Protein AF-A0A0V0QSM1-F1 (afdb_monomer_lite)

Sequence (187 aa):
MLIVQYLWVCLICSNVGCGRYKAGHSLQHQKKTGHHFSKDLYSGRIWDYITDIFVHRLIQDNKDNSFLNLPEGQTLQDESQNSEKIQRIDNQIWEYCYVISQQMEEQRKFFESQIKEAEEEFKGEKEYKQLEEIQQEKEKKLNELRQNNSQIKQEILKNEKNFKFNNIINMLYNIIFFTLQYIIFQK

Secondary structure (DSSP, 8-state):
--SGGGEEEETTT--EEE-TTTT-HHHHHHHHH---EEEETTT-PEEETTTTEEE--------------------S--HHHHHHHHHHHHHHHHHHHHHHHHHHHHHHHHHHHHHHHHHHHHHHHHHHHHHHHHHHHHHHHHHHHHHHHHHHHHHHHHHHHHHHHHHHHHHHHHHHHHHHHHHHHT-

InterPro domains:
  IPR001607 Zinc finger, UBP-type [PF02148] (6-57)
  IPR001607 Zinc finger, UBP-type [PS50271] (1-74)
  IPR001607 Zinc finger, UBP-type [SM00290] (4-46)
  IPR013083 Zinc finger, RING/FYVE/PHD-type [G3DSA:3.30.40.10] (4-79)

Structure (mmCIF, N/CA/C/O backbone):
data_AF-A0A0V0QSM1-F1
#
_entry.id   AF-A0A0V0QSM1-F1
#
loop_
_atom_site.group_PDB
_atom_site.id
_atom_site.type_symbol
_atom_site.label_atom_id
_atom_site.label_alt_id
_atom_site.label_comp_id
_atom_site.label_asym_id
_atom_site.label_entity_id
_atom_site.label_seq_id
_atom_site.pdbx_PDB_ins_code
_atom_site.Cartn_x
_atom_site.Cartn_y
_atom_site.Cartn_z
_atom_site.occupancy
_atom_site.B_iso_or_equiv
_atom_site.auth_seq_id
_atom_site.auth_comp_id
_atom_site.auth_asym_id
_atom_site.auth_atom_id
_atom_site.pdbx_PDB_model_num
ATOM 1 N N . MET A 1 1 ? 13.524 -23.347 -46.904 1.00 42.12 1 MET A N 1
ATOM 2 C CA . MET A 1 1 ? 13.721 -22.836 -45.528 1.00 42.12 1 MET A CA 1
ATOM 3 C C . MET A 1 1 ? 14.098 -21.344 -45.584 1.00 42.12 1 MET A C 1
ATOM 5 O O . MET A 1 1 ? 15.234 -21.000 -45.311 1.00 42.12 1 MET A O 1
ATOM 9 N N . LEU A 1 2 ? 13.187 -20.457 -46.027 1.00 48.28 2 LEU A N 1
ATOM 10 C CA . LEU A 1 2 ? 13.499 -19.036 -46.332 1.00 48.28 2 LEU A CA 1
ATOM 11 C C . LEU A 1 2 ? 12.426 -18.020 -45.862 1.00 48.28 2 LEU A C 1
ATOM 13 O O . LEU A 1 2 ? 12.408 -16.886 -46.324 1.00 48.28 2 LEU A O 1
ATOM 17 N N . ILE A 1 3 ? 11.515 -18.387 -44.952 1.00 57.34 3 ILE A N 1
ATOM 18 C CA . ILE A 1 3 ? 10.356 -17.527 -44.606 1.00 57.34 3 ILE A CA 1
ATOM 19 C C . ILE A 1 3 ? 10.615 -16.627 -43.375 1.00 57.34 3 ILE A C 1
ATOM 21 O O . ILE A 1 3 ? 9.925 -15.631 -43.179 1.00 57.34 3 ILE A O 1
ATOM 25 N N . VAL A 1 4 ? 11.642 -16.906 -42.564 1.00 59.66 4 VAL A N 1
ATOM 26 C CA . VAL A 1 4 ? 11.820 -16.257 -41.242 1.00 59.66 4 VAL A CA 1
ATOM 27 C C . VAL A 1 4 ? 12.528 -14.890 -41.303 1.00 59.66 4 VAL A C 1
ATOM 29 O O . VAL A 1 4 ? 12.567 -14.173 -40.312 1.00 59.66 4 VAL A O 1
ATOM 32 N N . GLN A 1 5 ? 13.060 -14.475 -42.456 1.00 64.12 5 GLN A N 1
ATOM 33 C CA . GLN A 1 5 ? 13.980 -13.325 -42.532 1.00 64.12 5 GLN A CA 1
ATOM 34 C C . GLN A 1 5 ? 13.336 -11.942 -42.304 1.00 64.12 5 GLN A C 1
ATOM 36 O O . GLN A 1 5 ? 14.056 -10.955 -42.202 1.00 64.12 5 GLN A O 1
ATOM 41 N N . TYR A 1 6 ? 12.002 -11.837 -42.225 1.00 80.00 6 TYR A N 1
ATOM 42 C CA . TYR A 1 6 ? 11.307 -10.539 -42.147 1.00 80.00 6 TYR A CA 1
ATOM 43 C C . TYR A 1 6 ? 10.120 -10.517 -41.182 1.00 80.00 6 TYR A C 1
ATOM 45 O O . TYR A 1 6 ? 9.191 -9.718 -41.349 1.00 80.00 6 TYR A O 1
ATOM 53 N N . LEU A 1 7 ? 10.117 -11.428 -40.213 1.00 88.31 7 LEU A N 1
ATOM 54 C CA . LEU A 1 7 ? 8.996 -11.634 -39.313 1.00 88.31 7 LEU A CA 1
ATOM 55 C C . LEU A 1 7 ? 9.284 -11.004 -37.954 1.00 88.31 7 LEU A C 1
ATOM 57 O O . LEU A 1 7 ? 10.316 -11.264 -37.343 1.00 88.31 7 LEU A O 1
ATOM 61 N N . TRP A 1 8 ? 8.385 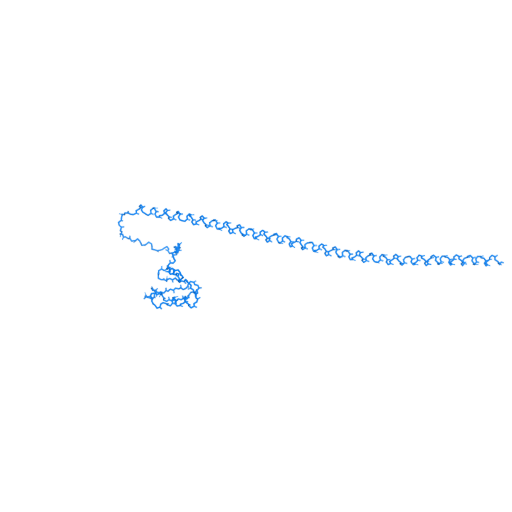-10.143 -37.500 1.00 91.19 8 TRP A N 1
ATOM 62 C CA . TRP A 1 8 ? 8.492 -9.422 -36.241 1.00 91.19 8 TRP A CA 1
ATOM 63 C C . TRP A 1 8 ? 7.380 -9.879 -35.305 1.00 91.19 8 TRP A C 1
ATOM 65 O O . TRP A 1 8 ? 6.245 -10.084 -35.732 1.00 91.19 8 TRP A O 1
ATOM 75 N N . VAL A 1 9 ? 7.691 -10.014 -34.022 1.00 90.44 9 VAL A N 1
ATOM 76 C CA . VAL A 1 9 ? 6.730 -10.407 -32.990 1.00 90.44 9 VAL A CA 1
ATOM 77 C C . VAL A 1 9 ? 6.497 -9.257 -32.020 1.00 90.44 9 VAL A C 1
ATOM 79 O O . VAL A 1 9 ? 7.438 -8.652 -31.513 1.00 90.44 9 VAL A O 1
ATOM 82 N N . CYS A 1 10 ? 5.237 -8.940 -31.753 1.00 92.56 10 CYS A N 1
ATOM 83 C CA . CYS A 1 10 ? 4.861 -7.967 -30.740 1.00 92.56 10 CYS A CA 1
ATOM 84 C C . CYS A 1 10 ? 5.204 -8.501 -29.344 1.00 92.56 10 CYS A C 1
ATOM 86 O O . CYS A 1 10 ? 4.796 -9.603 -28.987 1.00 92.56 10 CYS A O 1
ATOM 88 N N . LEU A 1 11 ? 5.901 -7.705 -28.532 1.00 89.44 11 LEU A N 1
ATOM 89 C CA . LEU A 1 11 ? 6.315 -8.131 -27.188 1.00 89.44 11 LEU A CA 1
ATOM 90 C C . LEU A 1 11 ? 5.192 -8.078 -26.142 1.00 89.44 11 LEU A C 1
ATOM 92 O O . LEU A 1 11 ? 5.356 -8.619 -25.057 1.00 89.44 11 LEU A O 1
ATOM 96 N N . ILE A 1 12 ? 4.062 -7.442 -26.461 1.00 91.06 12 ILE A N 1
ATOM 97 C CA . ILE A 1 12 ? 2.942 -7.265 -25.523 1.00 91.06 12 ILE A CA 1
ATOM 98 C C . ILE A 1 12 ? 1.901 -8.377 -25.687 1.00 91.06 12 ILE A C 1
ATOM 100 O O . ILE A 1 12 ? 1.391 -8.899 -24.705 1.00 91.06 12 ILE A O 1
ATOM 104 N N . CYS A 1 13 ? 1.585 -8.758 -26.927 1.00 93.62 13 CYS A N 1
ATOM 105 C CA . CYS A 1 13 ? 0.511 -9.718 -27.210 1.00 93.62 13 CYS A CA 1
ATOM 106 C C . CYS A 1 13 ? 0.923 -10.856 -28.148 1.00 93.62 13 CYS A C 1
ATOM 108 O O . CYS A 1 13 ? 0.063 -11.539 -28.698 1.00 93.62 13 CYS A O 1
ATOM 110 N N . SER A 1 14 ? 2.224 -11.004 -28.411 1.00 92.19 14 SER A N 1
ATOM 111 C CA . SER A 1 14 ? 2.794 -12.064 -29.253 1.00 92.19 14 SER A CA 1
ATOM 112 C C . SER A 1 14 ? 2.245 -12.131 -30.684 1.00 92.19 14 SER A C 1
ATOM 114 O O . SER A 1 14 ? 2.433 -13.134 -31.366 1.00 92.19 14 SER A O 1
ATOM 116 N N . ASN A 1 15 ? 1.603 -11.064 -31.178 1.00 91.06 15 ASN A N 1
ATOM 117 C CA . ASN A 1 15 ? 1.137 -11.013 -32.561 1.00 91.06 15 ASN A CA 1
ATOM 118 C C . ASN A 1 15 ? 2.331 -10.952 -33.517 1.00 91.06 15 ASN A C 1
ATOM 120 O O . ASN A 1 15 ? 3.245 -10.146 -33.329 1.00 91.06 15 ASN A O 1
ATOM 124 N N . VAL A 1 16 ? 2.301 -11.781 -34.552 1.00 90.69 16 VAL A N 1
ATOM 125 C CA . VAL A 1 16 ? 3.404 -11.942 -35.489 1.00 90.69 16 VAL A CA 1
ATOM 126 C C . VAL A 1 16 ? 3.044 -11.268 -36.811 1.00 90.69 16 VAL A C 1
ATOM 128 O O . VAL A 1 16 ? 2.028 -11.578 -37.428 1.00 90.69 16 VAL A O 1
ATOM 131 N N . GLY A 1 17 ? 3.871 -10.327 -37.256 1.00 89.25 17 GLY A N 1
ATOM 132 C CA . GLY A 1 17 ? 3.638 -9.535 -38.460 1.00 89.25 17 GLY A CA 1
ATOM 133 C C . GLY A 1 17 ? 4.917 -9.331 -39.255 1.00 89.25 17 GLY A C 1
ATOM 134 O O . GLY A 1 17 ? 6.017 -9.406 -38.721 1.00 89.25 17 GLY A O 1
ATOM 135 N N . CYS A 1 18 ? 4.800 -9.059 -40.551 1.00 89.69 18 CYS A N 1
ATOM 136 C CA . CYS A 1 18 ? 5.972 -8.688 -41.335 1.00 89.69 18 CYS A CA 1
ATOM 137 C C . CYS A 1 18 ? 6.498 -7.309 -40.900 1.00 89.69 18 CYS A C 1
ATOM 139 O O . CYS A 1 18 ? 5.725 -6.416 -40.522 1.00 89.69 18 CYS A O 1
ATOM 141 N N . GLY A 1 19 ? 7.821 -7.156 -40.953 1.00 81.00 19 GLY A N 1
ATOM 142 C CA . GLY A 1 19 ? 8.499 -5.923 -40.571 1.00 81.00 19 GLY A CA 1
ATOM 143 C C . GLY A 1 19 ? 8.089 -4.714 -41.415 1.00 81.00 19 GLY A C 1
ATOM 144 O O . GLY A 1 19 ? 7.519 -4.838 -42.506 1.00 81.00 19 GLY A O 1
ATOM 145 N N . ARG A 1 20 ? 8.419 -3.520 -40.910 1.00 67.81 20 ARG A N 1
ATOM 146 C CA . ARG A 1 20 ? 8.101 -2.217 -41.529 1.00 67.81 20 ARG A CA 1
ATOM 147 C C . ARG A 1 20 ? 8.538 -2.107 -42.996 1.00 67.81 20 ARG A C 1
ATOM 149 O O . ARG A 1 20 ? 7.859 -1.454 -43.776 1.00 67.81 20 ARG A O 1
ATOM 156 N N . TYR A 1 21 ? 9.631 -2.772 -43.371 1.00 69.62 21 TYR A N 1
ATOM 157 C CA . TYR A 1 21 ? 10.228 -2.720 -44.713 1.00 69.62 21 TYR A CA 1
ATOM 158 C C . TYR A 1 21 ? 9.662 -3.755 -45.707 1.00 69.62 21 TYR A C 1
ATOM 160 O O . TYR A 1 21 ? 10.205 -3.928 -46.797 1.00 69.62 21 TYR A O 1
ATOM 168 N N . LYS A 1 22 ? 8.596 -4.478 -45.334 1.00 77.75 22 LYS A N 1
ATOM 169 C CA . LYS A 1 22 ? 7.836 -5.372 -46.227 1.00 77.75 22 LYS A CA 1
ATOM 170 C C . LYS A 1 22 ? 6.389 -4.879 -46.340 1.00 77.75 22 LYS A C 1
ATOM 172 O O . LYS A 1 22 ? 6.176 -3.743 -46.736 1.00 77.75 22 LYS A O 1
ATOM 177 N N . ALA A 1 23 ? 5.395 -5.695 -45.983 1.00 75.94 23 ALA A N 1
ATOM 178 C CA . ALA A 1 23 ? 3.987 -5.284 -45.999 1.00 75.94 23 ALA A CA 1
ATOM 179 C C . ALA A 1 23 ? 3.556 -4.510 -44.729 1.00 75.94 23 ALA A C 1
ATOM 181 O O . ALA A 1 23 ? 2.415 -4.067 -44.634 1.00 75.94 23 ALA A O 1
ATOM 182 N N . GLY A 1 24 ? 4.459 -4.315 -43.756 1.00 82.25 24 GLY A N 1
ATOM 183 C CA . GLY A 1 24 ? 4.244 -3.413 -42.622 1.00 82.25 24 GLY A CA 1
ATOM 184 C C . GLY A 1 24 ? 3.141 -3.837 -41.645 1.00 82.25 24 GLY A C 1
ATOM 185 O O . GLY A 1 24 ? 2.572 -2.984 -40.965 1.00 82.25 24 GLY A O 1
ATOM 186 N N . HIS A 1 25 ? 2.829 -5.132 -41.536 1.00 88.44 25 HIS A N 1
ATOM 187 C CA . HIS A 1 25 ? 1.781 -5.619 -40.628 1.00 88.44 25 HIS A CA 1
ATOM 188 C C . HIS A 1 25 ? 2.102 -5.370 -39.151 1.00 88.44 25 HIS A C 1
ATOM 190 O O . HIS A 1 25 ? 1.188 -5.123 -38.370 1.00 88.44 25 HIS A O 1
ATOM 196 N N . SER A 1 26 ? 3.381 -5.373 -38.762 1.00 87.38 26 SER A N 1
ATOM 197 C CA . SER A 1 26 ? 3.770 -5.042 -37.385 1.00 87.38 26 SER A CA 1
ATOM 198 C C . SER A 1 26 ? 3.496 -3.560 -37.050 1.00 87.38 26 SER A C 1
ATOM 200 O O . SER A 1 26 ? 3.028 -3.255 -35.955 1.00 87.38 26 SER A O 1
ATOM 202 N N . LEU A 1 27 ? 3.636 -2.648 -38.024 1.00 88.06 27 LEU A N 1
ATOM 203 C CA . LEU A 1 27 ? 3.262 -1.236 -37.862 1.00 88.06 27 LEU A CA 1
ATOM 204 C C . LEU A 1 27 ? 1.738 -1.045 -37.822 1.00 88.06 27 LEU A C 1
ATOM 206 O O . LEU A 1 27 ? 1.223 -0.270 -37.022 1.00 88.06 27 LEU A O 1
ATOM 210 N N . GLN A 1 28 ? 0.990 -1.755 -38.672 1.00 90.75 28 GLN A N 1
ATOM 211 C CA . GLN A 1 28 ? -0.477 -1.714 -38.627 1.00 90.75 28 GLN A CA 1
ATOM 212 C C . GLN A 1 28 ? -1.016 -2.236 -37.294 1.00 90.75 28 GLN A C 1
ATOM 214 O O . GLN A 1 28 ? -1.966 -1.676 -36.753 1.00 90.75 28 GLN A O 1
ATOM 219 N N . HIS A 1 29 ? -0.400 -3.293 -36.764 1.00 92.00 29 HIS A N 1
ATOM 220 C CA . HIS A 1 29 ? -0.710 -3.836 -35.449 1.00 92.00 29 HIS A CA 1
ATOM 221 C C . HIS A 1 29 ? -0.497 -2.793 -34.353 1.00 92.00 29 HIS A C 1
ATOM 223 O O . HIS A 1 29 ? -1.424 -2.526 -33.594 1.00 92.00 29 HIS A O 1
ATOM 229 N N . GLN A 1 30 ? 0.657 -2.117 -34.348 1.00 91.69 30 GLN A N 1
ATOM 230 C CA . GLN A 1 30 ? 0.917 -1.020 -33.414 1.00 91.69 30 GLN A CA 1
ATOM 231 C C . GLN A 1 30 ? -0.159 0.070 -33.489 1.00 91.69 30 GLN A C 1
ATOM 233 O O . GLN A 1 30 ? -0.656 0.498 -32.450 1.00 91.69 30 GLN A O 1
ATOM 238 N N . LYS A 1 31 ? -0.572 0.482 -34.693 1.00 91.56 31 LYS A N 1
ATOM 239 C CA . LYS A 1 31 ? -1.622 1.500 -34.865 1.00 91.56 31 LYS A CA 1
ATOM 240 C C . LYS A 1 31 ? -2.997 1.046 -34.372 1.00 91.56 31 LYS A C 1
ATOM 242 O O . LYS A 1 31 ? -3.769 1.877 -33.911 1.00 91.56 31 LYS A O 1
ATOM 247 N N . LYS A 1 32 ? -3.320 -0.245 -34.491 1.00 93.88 32 LYS A N 1
ATOM 248 C CA . LYS A 1 32 ? -4.620 -0.800 -34.080 1.00 93.88 32 LYS A CA 1
ATOM 249 C C . LYS A 1 32 ? -4.710 -1.058 -32.578 1.00 93.88 32 LYS A C 1
ATOM 251 O O . LYS A 1 32 ? -5.778 -0.870 -32.011 1.00 93.88 32 LYS A O 1
ATOM 256 N N . THR A 1 33 ? -3.628 -1.521 -31.954 1.00 92.75 33 THR A N 1
ATOM 257 C CA . THR A 1 33 ? -3.647 -1.977 -30.552 1.00 92.75 33 THR A CA 1
ATOM 258 C C . THR A 1 33 ? -2.889 -1.063 -29.596 1.00 92.75 33 THR A C 1
ATOM 260 O O . THR A 1 33 ? -2.943 -1.280 -28.393 1.00 92.75 33 THR A O 1
ATOM 263 N N . GLY A 1 34 ? -2.137 -0.082 -30.102 1.00 91.75 34 GLY A N 1
ATOM 264 C CA . GLY A 1 34 ? -1.248 0.742 -29.281 1.00 91.75 34 GLY A CA 1
ATOM 265 C C . GLY A 1 34 ? -0.021 -0.015 -28.762 1.00 91.75 34 GLY A C 1
ATOM 266 O O . GLY A 1 34 ? 0.614 0.415 -27.810 1.00 91.75 34 GLY A O 1
ATOM 267 N N . HIS A 1 35 ? 0.338 -1.164 -29.341 1.00 93.75 35 HIS A N 1
ATOM 268 C CA . HIS A 1 35 ? 1.504 -1.921 -28.882 1.00 93.75 35 HIS A CA 1
ATOM 269 C C . HIS A 1 35 ? 2.797 -1.378 -29.487 1.00 93.75 35 HIS A C 1
ATOM 271 O O . HIS A 1 35 ? 3.081 -1.582 -30.665 1.00 93.75 35 HIS A O 1
ATOM 277 N N . HIS A 1 36 ? 3.600 -0.719 -28.659 1.00 90.56 36 HIS A N 1
ATOM 278 C CA . HIS A 1 36 ? 4.744 0.072 -29.112 1.00 90.56 36 HIS A CA 1
ATOM 279 C C . HIS A 1 36 ? 6.035 -0.715 -29.355 1.00 90.56 36 HIS A C 1
ATOM 281 O O . HIS A 1 36 ? 6.956 -0.179 -29.962 1.00 90.56 36 HIS A O 1
ATOM 287 N N . PHE A 1 37 ? 6.098 -1.990 -28.961 1.00 90.19 37 PHE A N 1
ATOM 288 C CA . PHE A 1 37 ? 7.321 -2.788 -29.065 1.00 90.19 37 PHE A CA 1
ATOM 289 C C . PHE A 1 37 ? 7.143 -4.032 -29.929 1.00 90.19 37 PHE A C 1
ATOM 291 O O . PHE A 1 37 ? 6.177 -4.793 -29.780 1.00 90.19 37 PHE A O 1
ATOM 298 N N . SER A 1 38 ? 8.106 -4.278 -30.816 1.00 90.88 38 SER A N 1
ATOM 299 C CA . SER A 1 38 ? 8.193 -5.517 -31.595 1.00 90.88 38 SER A CA 1
ATOM 300 C C . SER A 1 38 ? 9.637 -5.980 -31.754 1.00 90.88 38 SER A C 1
ATOM 302 O O . SER A 1 38 ? 10.536 -5.166 -31.924 1.00 90.88 38 SER A O 1
ATOM 304 N N . LYS A 1 39 ? 9.866 -7.292 -31.690 1.00 88.69 39 LYS A N 1
ATOM 305 C CA . LYS A 1 39 ? 11.178 -7.925 -31.861 1.00 88.69 39 LYS A CA 1
ATOM 306 C C . LYS A 1 39 ? 11.290 -8.505 -33.262 1.00 88.69 39 LYS A C 1
ATOM 308 O O . LYS A 1 39 ? 10.422 -9.269 -33.678 1.00 88.69 39 LYS A O 1
ATOM 313 N N . ASP A 1 40 ? 12.362 -8.169 -33.963 1.00 87.94 40 ASP A N 1
ATOM 314 C CA . ASP A 1 40 ? 12.737 -8.823 -35.209 1.00 87.94 40 ASP A CA 1
ATOM 315 C C . ASP A 1 40 ? 13.257 -10.234 -34.906 1.00 87.94 40 ASP A C 1
ATOM 317 O O . ASP A 1 40 ? 14.232 -10.399 -34.172 1.00 87.94 40 ASP A O 1
ATOM 321 N N . LEU A 1 41 ? 12.594 -11.260 -35.444 1.00 84.12 41 LEU A N 1
ATOM 322 C CA . LEU A 1 41 ? 12.956 -12.656 -35.193 1.00 84.12 41 LEU A CA 1
ATOM 323 C C . LEU A 1 41 ? 14.251 -13.063 -35.900 1.00 84.12 41 LEU A C 1
ATOM 325 O O . LEU A 1 41 ? 14.864 -14.044 -35.492 1.00 84.12 41 LEU A O 1
ATOM 329 N N . TYR A 1 42 ? 14.675 -12.323 -36.929 1.00 80.19 42 TYR A N 1
ATOM 330 C CA . TYR A 1 42 ? 15.928 -12.600 -37.627 1.00 80.19 42 TYR A CA 1
ATOM 331 C C . TYR A 1 42 ? 17.134 -12.002 -36.897 1.00 80.19 42 TYR A C 1
ATOM 333 O O . TYR A 1 42 ? 18.079 -12.716 -36.577 1.00 80.19 42 TYR A O 1
ATOM 341 N N . SER A 1 43 ? 17.108 -10.696 -36.612 1.00 79.50 43 SER A N 1
ATOM 342 C CA . SER A 1 43 ? 18.237 -10.010 -35.963 1.00 79.50 43 SER A CA 1
ATOM 343 C C . SER A 1 43 ? 18.202 -10.044 -34.433 1.00 79.50 43 SER A C 1
ATOM 345 O O . SER A 1 43 ? 19.164 -9.627 -33.791 1.00 79.50 43 SER A O 1
ATOM 347 N N . GLY A 1 44 ? 17.085 -10.465 -33.833 1.00 79.50 44 GLY A N 1
ATOM 348 C CA . GLY A 1 44 ? 16.865 -10.424 -32.386 1.00 79.50 44 GLY A CA 1
ATOM 349 C C . GLY A 1 44 ? 16.681 -9.013 -31.815 1.00 79.50 44 GLY A C 1
ATOM 350 O O . GLY A 1 44 ? 16.471 -8.87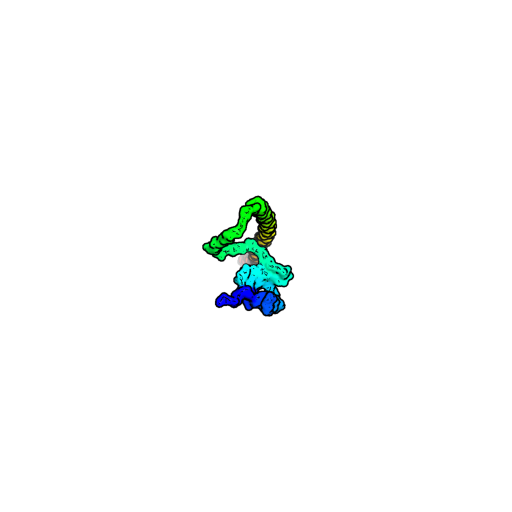0 -30.610 1.00 79.50 44 GLY A O 1
ATOM 351 N N . ARG A 1 45 ? 16.735 -7.969 -32.650 1.00 83.31 45 ARG A N 1
ATOM 352 C CA . ARG A 1 45 ? 16.656 -6.567 -32.224 1.00 83.31 45 ARG A CA 1
ATOM 353 C C . ARG A 1 45 ? 15.223 -6.171 -31.896 1.00 83.31 45 ARG A C 1
ATOM 355 O O . ARG A 1 45 ? 14.276 -6.624 -32.537 1.00 83.31 45 ARG A O 1
ATOM 362 N N . ILE A 1 46 ? 15.067 -5.290 -30.914 1.00 87.75 46 ILE A N 1
ATOM 363 C CA . ILE A 1 46 ? 13.766 -4.747 -30.517 1.00 87.75 46 ILE A CA 1
ATOM 364 C C . ILE A 1 46 ? 13.602 -3.370 -31.151 1.00 87.75 46 ILE A C 1
ATOM 366 O O . ILE A 1 46 ? 14.484 -2.523 -31.048 1.00 87.75 46 ILE A O 1
ATOM 370 N N . TRP A 1 47 ? 12.467 -3.161 -31.799 1.00 89.38 47 TRP A N 1
ATOM 371 C CA . TRP A 1 47 ? 12.048 -1.892 -32.370 1.00 89.38 47 TRP A CA 1
ATOM 372 C C . TRP A 1 47 ? 11.052 -1.200 -31.437 1.00 89.38 47 TRP A C 1
ATOM 374 O O . TRP A 1 47 ? 10.088 -1.835 -30.991 1.00 89.38 47 TRP A O 1
ATOM 384 N N . ASP A 1 48 ? 11.279 0.087 -31.170 1.00 90.75 48 ASP A N 1
ATOM 385 C CA . ASP A 1 48 ? 10.328 0.974 -30.499 1.00 90.75 48 ASP A CA 1
ATOM 386 C C . ASP A 1 48 ? 9.641 1.877 -31.534 1.00 90.75 48 ASP A C 1
ATOM 388 O O . ASP A 1 48 ? 10.275 2.644 -32.258 1.00 90.75 48 ASP A O 1
ATOM 392 N N . TYR A 1 49 ? 8.316 1.770 -31.611 1.00 88.75 49 TYR A N 1
ATOM 393 C CA . TYR A 1 49 ? 7.490 2.546 -32.530 1.00 88.75 49 TYR A CA 1
ATOM 394 C C . TYR A 1 49 ? 7.217 3.988 -32.075 1.00 88.75 49 TYR A C 1
ATOM 396 O O . TYR A 1 49 ? 6.750 4.774 -32.895 1.00 88.75 49 TYR A O 1
ATOM 404 N N . ILE A 1 50 ? 7.456 4.344 -30.808 1.00 87.88 50 ILE A N 1
ATOM 405 C CA . ILE A 1 50 ? 7.301 5.723 -30.310 1.00 87.88 50 ILE A CA 1
ATOM 406 C C . ILE A 1 50 ? 8.539 6.543 -30.656 1.00 87.88 50 ILE A C 1
ATOM 408 O O . ILE A 1 50 ? 8.429 7.642 -31.193 1.00 87.88 50 ILE A O 1
ATOM 412 N N . THR A 1 51 ? 9.713 6.006 -30.334 1.00 83.81 51 THR A N 1
ATOM 413 C CA . THR A 1 51 ? 10.994 6.706 -30.495 1.00 83.81 51 THR A CA 1
ATOM 414 C C . THR A 1 51 ? 11.626 6.495 -31.876 1.00 83.81 51 THR A C 1
ATOM 416 O O . THR A 1 51 ? 12.616 7.145 -32.192 1.00 83.81 51 THR A O 1
ATOM 419 N N . ASP A 1 52 ? 11.035 5.628 -32.709 1.00 85.25 52 ASP A N 1
ATOM 420 C CA . ASP A 1 52 ? 11.479 5.265 -34.066 1.00 85.25 52 ASP A CA 1
ATOM 421 C C . ASP A 1 52 ? 12.944 4.790 -34.131 1.00 85.25 52 ASP A C 1
ATOM 423 O O . ASP A 1 52 ? 13.641 4.988 -35.127 1.00 85.25 52 ASP A O 1
ATOM 427 N N . ILE A 1 53 ? 13.413 4.143 -33.058 1.00 83.94 53 ILE A N 1
ATOM 428 C CA . ILE A 1 53 ? 14.775 3.614 -32.929 1.00 83.94 53 ILE A CA 1
ATOM 429 C C . ILE A 1 53 ? 14.771 2.130 -32.551 1.00 83.94 53 ILE A C 1
AT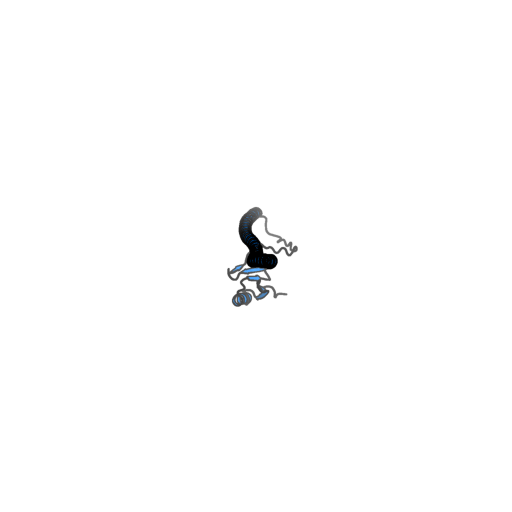OM 431 O O . ILE A 1 53 ? 13.846 1.604 -31.924 1.00 83.94 53 ILE A O 1
ATOM 435 N N . PHE A 1 54 ? 15.859 1.438 -32.903 1.00 83.19 54 PHE A N 1
ATOM 436 C CA . PHE A 1 54 ? 16.157 0.144 -32.299 1.00 83.19 54 PHE A CA 1
ATOM 437 C C . PHE A 1 54 ? 16.585 0.358 -30.848 1.00 83.19 54 PHE A C 1
ATOM 439 O O . PHE A 1 54 ? 17.529 1.098 -30.570 1.00 83.19 54 PHE A O 1
ATOM 446 N N . VAL A 1 55 ? 15.920 -0.333 -29.926 1.00 81.31 55 VAL A N 1
ATOM 447 C CA . VAL A 1 55 ? 16.298 -0.335 -28.516 1.00 81.31 55 VAL A CA 1
ATOM 448 C C . VAL A 1 55 ? 17.604 -1.115 -28.381 1.00 81.31 55 VAL A C 1
ATOM 450 O O . VAL A 1 55 ? 17.631 -2.340 -28.533 1.00 81.31 55 VAL A O 1
ATOM 453 N N . HIS A 1 56 ? 18.695 -0.409 -28.083 1.00 59.31 56 HIS A N 1
ATOM 454 C CA . HIS A 1 56 ? 19.942 -1.029 -27.648 1.00 59.31 56 HIS A CA 1
ATOM 455 C C . HIS A 1 56 ? 19.735 -1.598 -26.247 1.00 59.31 56 HIS A C 1
ATOM 457 O O . HIS A 1 56 ? 19.696 -0.873 -25.259 1.00 59.31 56 HIS A O 1
ATOM 463 N N . ARG A 1 57 ? 19.583 -2.916 -26.155 1.00 57.69 57 ARG A N 1
ATOM 464 C CA . ARG A 1 57 ? 19.570 -3.613 -24.875 1.00 57.69 57 ARG A CA 1
ATOM 465 C C . ARG A 1 57 ? 20.970 -4.179 -24.619 1.00 57.69 57 ARG A C 1
ATOM 467 O O . ARG A 1 57 ? 21.434 -5.006 -25.397 1.00 57.69 57 ARG A O 1
ATOM 474 N N . LEU A 1 58 ? 21.604 -3.780 -23.511 1.00 47.62 58 LEU A N 1
ATOM 475 C CA . LEU A 1 58 ? 22.756 -4.458 -22.883 1.00 47.62 58 LEU A CA 1
ATOM 476 C C . LEU A 1 58 ? 22.325 -5.803 -22.269 1.00 47.62 58 LEU A C 1
ATOM 478 O O . LEU A 1 58 ? 22.548 -6.084 -21.099 1.00 47.62 58 LEU A O 1
ATOM 482 N N . ILE A 1 59 ? 21.621 -6.627 -23.036 1.00 45.00 59 ILE A N 1
ATOM 483 C CA . ILE A 1 59 ? 21.323 -8.001 -22.653 1.00 45.00 59 ILE A CA 1
ATOM 484 C C . ILE A 1 59 ? 21.755 -8.817 -23.856 1.00 45.00 59 ILE A C 1
ATOM 486 O O . ILE A 1 59 ? 20.988 -9.050 -24.789 1.00 45.00 59 ILE A O 1
ATOM 490 N N . GLN A 1 60 ? 23.039 -9.177 -23.846 1.00 41.28 60 GLN A N 1
ATOM 491 C CA . GLN A 1 60 ? 23.460 -10.429 -24.449 1.00 41.28 60 GLN A CA 1
ATOM 492 C C . GLN A 1 60 ? 22.606 -11.501 -23.779 1.00 41.28 60 GLN A C 1
ATOM 494 O O . GLN A 1 60 ? 22.740 -11.763 -22.583 1.00 41.28 60 GLN A O 1
ATOM 499 N N . ASP A 1 61 ? 21.651 -12.045 -24.527 1.00 40.38 61 ASP A N 1
ATOM 500 C CA . ASP A 1 61 ? 20.962 -13.253 -24.116 1.00 40.38 61 ASP A CA 1
ATOM 501 C C . ASP A 1 61 ? 22.049 -14.320 -23.919 1.00 40.38 61 ASP A C 1
ATOM 503 O O . ASP A 1 61 ? 22.647 -14.810 -24.875 1.00 40.38 61 ASP A O 1
ATOM 507 N N . ASN A 1 62 ? 22.319 -14.658 -22.656 1.00 41.88 62 ASN A N 1
ATOM 508 C CA . ASN A 1 62 ? 23.063 -15.841 -22.234 1.00 41.88 62 ASN A CA 1
ATOM 509 C C . ASN A 1 62 ? 22.254 -17.099 -22.577 1.00 41.88 62 ASN A C 1
ATOM 511 O O . ASN A 1 62 ? 21.786 -17.819 -21.695 1.00 41.88 62 ASN A O 1
ATOM 515 N N . LYS A 1 63 ? 22.045 -17.331 -23.871 1.00 44.72 63 LYS A N 1
ATOM 516 C CA . LYS A 1 63 ? 21.539 -18.568 -24.458 1.00 44.72 63 LYS A CA 1
ATOM 517 C C . LYS A 1 63 ? 22.182 -18.707 -25.828 1.00 44.72 63 LYS A C 1
ATOM 519 O O . LYS A 1 63 ? 21.588 -18.337 -26.830 1.00 44.72 63 LYS A O 1
ATOM 524 N N . ASP A 1 64 ? 23.458 -19.080 -25.817 1.00 40.03 64 ASP A N 1
ATOM 525 C CA . ASP A 1 64 ? 23.976 -20.240 -26.548 1.00 40.03 64 ASP A CA 1
ATOM 526 C C . ASP A 1 64 ? 25.512 -20.216 -26.506 1.00 40.03 64 ASP A C 1
ATOM 528 O O . ASP A 1 64 ? 26.179 -19.461 -27.207 1.00 40.03 64 ASP A O 1
ATOM 532 N N . ASN A 1 65 ? 26.084 -21.087 -25.668 1.00 44.75 65 ASN A N 1
ATOM 533 C CA . ASN A 1 65 ? 27.489 -21.498 -25.716 1.00 44.75 65 ASN A CA 1
ATOM 534 C C . ASN A 1 65 ? 27.746 -22.356 -26.972 1.00 44.75 65 ASN A C 1
ATOM 536 O O . ASN A 1 65 ? 28.086 -23.536 -26.893 1.00 44.75 65 ASN A O 1
ATOM 540 N N . SER A 1 66 ? 27.562 -21.783 -28.154 1.00 47.09 66 SER A N 1
ATOM 541 C CA . SER A 1 66 ? 28.079 -22.330 -29.402 1.00 47.09 66 SER A CA 1
ATOM 542 C C . SER A 1 66 ? 28.257 -21.184 -30.384 1.00 47.09 66 SER A C 1
ATOM 544 O O . SER A 1 66 ? 27.435 -20.279 -30.413 1.00 47.09 66 SER A O 1
ATOM 546 N N . PHE A 1 67 ? 29.323 -21.236 -31.176 1.00 37.88 67 PHE A N 1
ATOM 547 C CA . PHE A 1 67 ? 29.836 -20.175 -32.052 1.00 37.88 67 PHE A CA 1
ATOM 548 C C . PHE A 1 67 ? 30.889 -19.248 -31.431 1.00 37.88 67 PHE A C 1
ATOM 550 O O . PHE A 1 67 ? 30.867 -18.029 -31.570 1.00 37.88 67 PHE A O 1
ATOM 557 N N . LEU A 1 68 ? 31.956 -19.890 -30.940 1.00 39.81 68 LEU A N 1
ATOM 558 C CA . LEU A 1 68 ? 33.264 -19.681 -31.572 1.00 39.81 68 LEU A CA 1
ATOM 559 C C . LEU A 1 68 ? 33.103 -19.733 -33.102 1.00 39.81 68 LEU A C 1
ATOM 561 O O . LEU A 1 68 ? 33.110 -20.804 -33.698 1.00 39.81 68 LEU A O 1
ATOM 565 N N . ASN A 1 69 ? 32.939 -18.580 -33.732 1.00 37.34 69 ASN A N 1
ATOM 566 C CA . ASN A 1 69 ? 33.462 -18.362 -35.070 1.00 37.34 69 ASN A CA 1
ATOM 567 C C . ASN A 1 69 ? 34.288 -17.089 -34.988 1.00 37.34 69 ASN A C 1
ATOM 569 O O . ASN A 1 69 ? 33.759 -15.978 -34.976 1.00 37.34 69 ASN A O 1
ATOM 573 N N . LEU A 1 70 ? 35.599 -17.292 -34.871 1.00 40.41 70 LEU A N 1
ATOM 574 C CA . LEU A 1 70 ? 36.574 -16.278 -35.220 1.00 40.41 70 LEU A CA 1
ATOM 575 C C . LEU A 1 70 ? 36.245 -15.777 -36.636 1.00 40.41 70 LEU A C 1
ATOM 577 O O . LEU A 1 70 ? 36.099 -16.606 -37.538 1.00 40.41 70 LEU A O 1
ATOM 581 N N . PRO A 1 71 ? 36.211 -14.463 -36.894 1.00 36.47 71 PRO A N 1
ATOM 582 C CA . PRO A 1 71 ? 36.674 -13.984 -38.175 1.00 36.47 71 PRO A CA 1
ATOM 583 C C . PRO A 1 71 ? 38.198 -14.118 -38.156 1.00 36.47 71 PRO A C 1
ATOM 585 O O . PRO A 1 71 ? 38.916 -13.295 -37.588 1.00 36.47 71 PRO A O 1
ATOM 588 N N . GLU A 1 72 ? 38.687 -15.209 -38.741 1.00 43.25 72 GLU A N 1
ATOM 589 C CA . GLU A 1 72 ? 40.044 -15.249 -39.268 1.00 43.25 72 GLU A CA 1
ATOM 590 C C . GLU A 1 72 ? 40.223 -14.066 -40.225 1.00 43.25 72 GLU A C 1
ATOM 592 O O . GLU A 1 72 ? 39.501 -13.922 -41.210 1.00 43.25 72 GLU A O 1
ATOM 597 N N . GLY A 1 73 ? 41.213 -13.232 -39.916 1.00 47.81 73 GLY A N 1
ATOM 598 C CA . GLY A 1 73 ? 41.772 -12.269 -40.851 1.00 47.81 73 GLY A CA 1
ATOM 599 C C . GLY A 1 73 ? 41.171 -10.871 -40.783 1.00 47.81 73 GLY A C 1
ATOM 600 O O . GLY A 1 73 ? 40.356 -10.505 -41.621 1.00 47.81 73 GLY A O 1
ATOM 601 N N . GLN A 1 74 ? 41.704 -10.045 -39.879 1.00 36.94 74 GLN A N 1
ATOM 602 C CA . GLN A 1 74 ? 42.247 -8.733 -40.250 1.00 36.94 74 GLN A CA 1
ATOM 603 C C . GLN A 1 74 ? 43.143 -8.182 -39.130 1.00 36.94 74 GLN A C 1
ATOM 605 O O . GLN A 1 74 ? 42.685 -7.801 -38.063 1.00 36.94 74 GLN A O 1
ATOM 610 N N . THR A 1 75 ? 44.446 -8.196 -39.424 1.00 35.06 75 THR A N 1
ATOM 611 C CA . THR A 1 75 ? 45.445 -7.172 -39.073 1.00 35.06 75 THR A CA 1
ATOM 612 C C . THR A 1 75 ? 45.446 -6.590 -37.655 1.00 35.06 75 THR A C 1
ATOM 614 O O . THR A 1 75 ? 44.680 -5.699 -37.314 1.00 35.06 75 THR A O 1
ATOM 617 N N . LEU A 1 76 ? 46.457 -7.029 -36.901 1.00 48.44 76 LEU A N 1
ATOM 618 C CA . LEU A 1 76 ? 47.262 -6.264 -35.942 1.00 48.44 76 LEU A CA 1
ATOM 619 C C . LEU A 1 76 ? 47.131 -4.732 -36.107 1.00 48.44 76 LEU A C 1
ATOM 621 O O . LEU A 1 76 ? 47.833 -4.174 -36.950 1.00 48.44 76 LEU A O 1
ATOM 625 N N . GLN A 1 77 ? 46.282 -4.062 -35.309 1.00 45.34 77 GLN A N 1
ATOM 626 C CA . GLN A 1 77 ? 46.456 -2.630 -34.983 1.00 45.34 77 GLN A CA 1
ATOM 627 C C . GLN A 1 77 ? 45.642 -2.036 -33.807 1.00 45.34 77 GLN A C 1
ATOM 629 O O . GLN A 1 77 ? 45.973 -0.926 -33.410 1.00 45.34 77 GLN A O 1
ATOM 634 N N . ASP A 1 78 ? 44.682 -2.719 -33.166 1.00 45.38 78 ASP A N 1
ATOM 635 C CA . ASP A 1 78 ? 43.723 -2.031 -32.262 1.00 45.38 78 ASP A CA 1
ATOM 636 C C . ASP A 1 78 ? 43.661 -2.519 -30.793 1.00 45.38 78 ASP A C 1
ATOM 638 O O . ASP A 1 78 ? 42.619 -2.433 -30.144 1.00 45.38 78 ASP A O 1
ATOM 642 N N . GLU A 1 79 ? 44.756 -2.998 -30.196 1.00 50.12 79 GLU A N 1
ATOM 643 C CA . GLU A 1 79 ? 44.736 -3.367 -28.761 1.00 50.12 79 GLU A CA 1
ATOM 644 C C . GLU A 1 79 ? 44.637 -2.148 -27.816 1.00 50.12 79 GLU A C 1
ATOM 646 O O . GLU A 1 79 ? 44.073 -2.253 -26.726 1.00 50.12 79 GLU A O 1
ATOM 651 N N . SER A 1 80 ? 45.097 -0.965 -28.240 1.00 52.38 80 SER A N 1
ATOM 652 C CA . SER A 1 80 ? 45.032 0.275 -27.446 1.00 52.38 80 SER A CA 1
ATOM 653 C C . SER A 1 80 ? 43.660 0.959 -27.471 1.00 52.38 80 SER A C 1
ATOM 655 O O . SER A 1 80 ? 43.250 1.551 -26.477 1.00 52.38 80 SER A O 1
ATOM 657 N N . GLN A 1 81 ? 42.906 0.856 -28.569 1.00 52.31 81 GLN A N 1
ATOM 658 C CA . GLN A 1 81 ? 41.553 1.423 -28.638 1.00 52.31 81 GLN A CA 1
ATOM 659 C C . GLN A 1 81 ? 40.512 0.554 -27.925 1.00 52.31 81 GLN A C 1
ATOM 661 O O . GLN A 1 81 ? 39.470 1.053 -27.488 1.00 52.31 81 GLN A O 1
ATOM 666 N N . ASN A 1 82 ? 40.772 -0.751 -27.817 1.00 55.78 82 ASN A N 1
ATOM 667 C CA . ASN A 1 82 ? 39.859 -1.683 -27.169 1.00 55.78 82 ASN A CA 1
ATOM 668 C C . ASN A 1 82 ? 39.897 -1.528 -25.640 1.00 55.78 82 ASN A C 1
ATOM 670 O O . ASN A 1 82 ? 38.848 -1.538 -25.001 1.00 55.78 82 ASN A O 1
ATOM 674 N N . SER A 1 83 ? 41.074 -1.282 -25.055 1.00 58.38 83 SER A N 1
ATOM 675 C CA . SER A 1 83 ? 41.223 -1.020 -23.616 1.00 58.38 83 SER A CA 1
ATOM 676 C C . SER A 1 83 ? 40.578 0.302 -23.178 1.00 58.38 83 SER A C 1
ATOM 678 O O . SER A 1 83 ? 39.890 0.329 -22.158 1.00 58.38 83 SER A O 1
ATOM 680 N N . GLU A 1 84 ? 40.694 1.373 -23.972 1.00 61.91 84 GLU A N 1
ATOM 681 C CA . GLU A 1 84 ? 39.996 2.641 -23.704 1.00 61.91 84 GLU A CA 1
ATOM 682 C C . GLU A 1 84 ? 38.469 2.514 -23.823 1.00 61.91 84 GLU A C 1
ATOM 684 O O . GLU A 1 84 ? 37.729 3.112 -23.038 1.00 61.91 84 GLU A O 1
ATOM 689 N N . LYS A 1 85 ? 37.965 1.728 -24.786 1.00 64.88 85 LYS A N 1
ATOM 690 C CA . LYS A 1 85 ? 36.524 1.449 -24.901 1.00 64.88 85 LYS A CA 1
ATOM 691 C C . LYS A 1 85 ? 36.008 0.632 -23.719 1.00 64.88 85 LYS A C 1
ATOM 693 O O . LYS A 1 85 ? 34.941 0.959 -23.207 1.00 64.88 85 LYS A O 1
ATOM 698 N N . ILE A 1 86 ? 36.760 -0.371 -23.265 1.00 67.56 86 ILE A N 1
ATOM 699 C CA . ILE A 1 86 ? 36.413 -1.178 -22.087 1.00 67.56 86 ILE A CA 1
ATOM 700 C C . ILE A 1 86 ? 36.378 -0.299 -20.829 1.00 67.56 86 ILE A C 1
ATOM 702 O O . ILE A 1 86 ? 35.374 -0.305 -20.128 1.00 67.56 86 ILE A O 1
ATOM 706 N N . GLN A 1 87 ? 37.379 0.561 -20.608 1.00 68.06 87 GLN A N 1
ATOM 707 C CA . GLN A 1 87 ? 37.371 1.499 -19.475 1.00 68.06 87 GLN A CA 1
ATOM 708 C C . GLN A 1 87 ? 36.197 2.488 -19.511 1.00 68.06 87 GLN A C 1
ATOM 710 O O . GLN A 1 87 ? 35.635 2.820 -18.469 1.00 68.06 87 GLN A O 1
ATOM 715 N N . ARG A 1 88 ? 35.795 2.969 -20.697 1.00 72.50 88 ARG A N 1
ATOM 716 C CA . ARG A 1 88 ? 34.605 3.831 -20.827 1.00 72.50 88 ARG A CA 1
ATOM 717 C C . ARG A 1 88 ? 33.320 3.087 -20.479 1.00 72.50 88 ARG A C 1
ATOM 719 O O . ARG A 1 88 ? 32.456 3.670 -19.832 1.00 72.50 88 ARG A O 1
ATOM 726 N N . ILE A 1 89 ? 33.206 1.827 -20.892 1.00 71.62 89 ILE A N 1
ATOM 727 C CA . ILE A 1 89 ? 32.064 0.971 -20.556 1.00 71.62 89 ILE A CA 1
ATOM 728 C C . ILE A 1 89 ? 32.033 0.705 -19.048 1.00 71.62 89 ILE A C 1
ATOM 730 O O . ILE A 1 89 ? 30.984 0.874 -18.437 1.00 71.62 89 ILE A O 1
ATOM 734 N N . ASP A 1 90 ? 33.170 0.382 -18.434 1.00 74.81 90 ASP A N 1
ATOM 735 C CA . ASP A 1 90 ? 33.266 0.146 -16.990 1.00 74.81 90 ASP A CA 1
ATOM 736 C C . ASP A 1 90 ? 32.905 1.396 -16.178 1.00 74.81 90 ASP A C 1
ATOM 738 O O . ASP A 1 90 ? 32.156 1.305 -15.204 1.00 74.81 90 ASP A O 1
ATOM 742 N N . ASN A 1 91 ? 33.361 2.576 -16.610 1.00 78.56 91 ASN A N 1
ATOM 743 C CA . ASN A 1 91 ? 32.988 3.845 -15.982 1.00 78.56 91 ASN A CA 1
ATOM 744 C C . ASN A 1 91 ? 31.484 4.123 -16.105 1.00 78.56 91 ASN A C 1
ATOM 746 O O . ASN A 1 91 ? 30.849 4.489 -15.118 1.00 78.56 91 ASN A O 1
ATOM 750 N N . GLN A 1 92 ? 30.892 3.894 -17.282 1.00 75.25 92 GLN A N 1
ATOM 751 C CA . GLN A 1 92 ? 29.446 4.040 -17.475 1.00 75.25 92 GLN A CA 1
ATOM 752 C C . GLN A 1 92 ? 28.656 3.056 -16.608 1.00 75.25 92 GLN A C 1
ATOM 754 O O . GLN A 1 92 ? 27.675 3.440 -15.977 1.00 75.25 92 GLN A O 1
ATOM 759 N N . ILE A 1 93 ? 29.088 1.794 -16.534 1.00 81.88 93 ILE A N 1
ATOM 760 C CA . ILE A 1 93 ? 28.478 0.784 -15.660 1.00 81.88 93 ILE A CA 1
ATOM 761 C C . ILE A 1 93 ? 28.528 1.247 -14.203 1.00 81.88 93 ILE A C 1
ATOM 763 O O . ILE A 1 93 ? 27.536 1.110 -13.491 1.00 81.88 93 ILE A O 1
ATOM 767 N N . TRP A 1 94 ? 29.639 1.838 -13.766 1.00 79.81 94 TRP A N 1
ATOM 768 C CA . TRP A 1 94 ? 29.772 2.385 -12.418 1.00 79.81 94 TRP A CA 1
ATOM 769 C C . TRP A 1 94 ? 28.784 3.519 -12.138 1.00 79.81 94 TRP A C 1
ATOM 771 O O . TRP A 1 94 ? 28.119 3.505 -11.101 1.00 79.81 94 TRP A O 1
ATOM 781 N N . GLU A 1 95 ? 28.639 4.467 -13.066 1.00 81.25 95 GLU A N 1
ATOM 782 C CA . GLU A 1 95 ? 27.657 5.554 -12.963 1.00 81.25 95 GLU A CA 1
ATOM 783 C C . GLU A 1 95 ? 26.225 5.007 -12.881 1.00 81.25 95 GLU A C 1
ATOM 785 O O . GLU A 1 95 ? 25.445 5.431 -12.025 1.00 81.25 95 GLU A O 1
ATOM 790 N N . TYR A 1 96 ? 25.890 4.002 -13.696 1.00 77.88 96 TYR A N 1
ATOM 791 C CA . TYR A 1 96 ? 24.591 3.333 -13.631 1.00 77.88 96 TYR A CA 1
ATOM 792 C C . TYR A 1 96 ? 24.372 2.610 -12.300 1.00 77.88 96 TYR A C 1
ATOM 794 O O . TYR A 1 96 ? 23.329 2.793 -11.673 1.00 77.88 96 TYR A O 1
ATOM 802 N N . CYS A 1 97 ? 25.345 1.823 -11.837 1.00 89.12 97 CYS A N 1
ATOM 803 C CA . CYS A 1 97 ? 25.277 1.134 -10.549 1.00 89.12 97 CYS A CA 1
ATOM 804 C C . CYS A 1 97 ? 25.103 2.122 -9.392 1.00 89.12 97 CYS A C 1
ATOM 806 O O . CYS A 1 97 ? 24.322 1.860 -8.476 1.00 89.12 97 CYS A O 1
ATOM 808 N N . TYR A 1 98 ? 25.779 3.271 -9.447 1.00 89.25 98 TYR A N 1
ATOM 809 C CA . TYR A 1 98 ? 25.628 4.336 -8.464 1.00 89.25 98 TYR A CA 1
ATOM 810 C C . TYR A 1 98 ? 24.206 4.910 -8.466 1.00 89.25 98 TYR A C 1
ATOM 812 O O . TYR A 1 98 ? 23.563 4.935 -7.417 1.00 89.25 98 TYR A O 1
ATOM 820 N N . VAL A 1 99 ? 23.681 5.311 -9.630 1.00 91.44 99 VAL A N 1
ATOM 821 C CA . VAL A 1 99 ? 22.325 5.881 -9.744 1.00 91.44 99 VAL A CA 1
ATOM 822 C C . VAL A 1 99 ? 21.258 4.878 -9.309 1.00 91.44 99 VAL A C 1
ATOM 824 O O . VAL A 1 99 ? 20.357 5.239 -8.556 1.00 91.44 99 VAL A O 1
ATOM 827 N N . ILE A 1 100 ? 21.371 3.614 -9.724 1.00 87.06 100 ILE A N 1
ATOM 828 C CA . ILE A 1 100 ? 20.442 2.556 -9.307 1.00 87.06 100 ILE A CA 1
ATOM 829 C C . ILE A 1 100 ? 20.503 2.373 -7.792 1.00 87.06 100 ILE A C 1
ATOM 831 O O . ILE A 1 100 ? 19.462 2.295 -7.149 1.00 87.06 100 ILE A O 1
ATOM 835 N N . SER A 1 101 ? 21.700 2.351 -7.203 1.00 90.62 101 SER A N 1
ATOM 836 C CA . SER A 1 101 ? 21.853 2.226 -5.750 1.00 90.62 101 SER A CA 1
ATOM 837 C C . SER A 1 101 ? 21.208 3.398 -5.007 1.00 90.62 101 SER A C 1
ATOM 839 O O . SER A 1 101 ? 20.513 3.176 -4.018 1.00 90.62 101 SER A O 1
ATOM 841 N N . GLN A 1 102 ? 21.372 4.629 -5.504 1.00 91.44 102 GLN A N 1
ATOM 842 C CA . GLN A 1 102 ? 20.695 5.805 -4.946 1.00 91.44 102 GLN A CA 1
ATOM 843 C C . GLN A 1 102 ? 19.171 5.676 -5.049 1.00 91.44 102 GLN A C 1
ATOM 845 O O . GLN A 1 102 ? 18.477 5.851 -4.051 1.00 91.44 102 GLN A O 1
ATOM 850 N N . GLN A 1 103 ? 18.646 5.284 -6.214 1.00 93.75 103 GLN A N 1
ATOM 851 C CA . GLN A 1 103 ? 17.205 5.087 -6.401 1.00 93.75 103 GLN A CA 1
ATOM 852 C C . GLN A 1 103 ? 16.636 3.985 -5.499 1.00 93.75 103 GLN A C 1
ATOM 854 O O . GLN A 1 103 ? 15.541 4.139 -4.962 1.00 93.75 103 GLN A O 1
ATOM 859 N N . MET A 1 104 ? 17.362 2.882 -5.306 1.00 91.19 104 MET A N 1
ATOM 860 C CA . MET A 1 104 ? 16.939 1.807 -4.402 1.00 91.19 104 MET A CA 1
ATOM 861 C C . MET A 1 104 ? 16.913 2.276 -2.947 1.00 91.19 104 MET A C 1
ATOM 863 O O . MET A 1 104 ? 15.990 1.931 -2.214 1.00 91.19 104 MET A O 1
ATOM 867 N N . GLU A 1 105 ? 17.880 3.096 -2.531 1.00 92.94 105 GLU A N 1
ATOM 868 C CA . GLU A 1 105 ? 17.904 3.669 -1.183 1.00 92.94 105 GLU A CA 1
ATOM 869 C C . GLU A 1 105 ? 16.768 4.684 -0.972 1.00 92.94 105 GLU A C 1
ATOM 871 O O . GLU A 1 105 ? 16.151 4.709 0.093 1.00 92.94 105 GLU A O 1
ATOM 876 N N . GLU A 1 106 ? 16.434 5.486 -1.984 1.00 94.38 106 GLU A N 1
ATOM 877 C CA . GLU A 1 106 ? 15.269 6.377 -1.949 1.00 94.38 106 GLU A CA 1
ATOM 878 C C . GLU A 1 106 ? 13.955 5.597 -1.849 1.00 94.38 106 GLU A C 1
ATOM 880 O O . GLU A 1 106 ? 13.127 5.897 -0.985 1.00 94.38 106 GLU A O 1
ATOM 885 N N . GLN A 1 107 ? 13.776 4.558 -2.673 1.00 92.81 107 GLN A N 1
ATOM 886 C CA . GLN A 1 107 ? 12.598 3.690 -2.599 1.00 92.81 107 GLN A CA 1
ATOM 887 C C . GLN A 1 107 ? 12.499 2.996 -1.243 1.00 92.81 107 GLN A C 1
ATOM 889 O O . GLN A 1 107 ? 11.423 2.959 -0.647 1.00 92.81 107 GLN A O 1
ATOM 894 N N . ARG A 1 108 ? 13.620 2.488 -0.724 1.00 95.81 108 ARG A N 1
ATOM 895 C CA . ARG A 1 108 ? 13.681 1.878 0.603 1.00 95.81 108 ARG A CA 1
ATOM 896 C C . ARG A 1 108 ? 13.219 2.862 1.675 1.00 95.81 108 ARG A C 1
ATOM 898 O O . ARG A 1 108 ? 12.335 2.516 2.449 1.00 95.81 108 ARG A O 1
ATOM 905 N N . LYS A 1 109 ? 13.748 4.089 1.694 1.00 94.69 109 LYS A N 1
ATOM 906 C CA . LYS A 1 109 ? 13.335 5.126 2.656 1.00 94.69 109 LYS A CA 1
ATOM 907 C C . LYS A 1 109 ? 11.854 5.478 2.535 1.00 94.69 109 LYS A C 1
ATOM 909 O O . LYS A 1 109 ? 11.184 5.627 3.552 1.00 94.69 109 LYS A O 1
ATOM 914 N N . PHE A 1 110 ? 11.338 5.585 1.312 1.00 96.38 110 PHE A N 1
ATOM 915 C CA . PHE A 1 110 ? 9.924 5.859 1.066 1.00 96.38 110 PHE A CA 1
ATOM 916 C C . PHE A 1 110 ? 9.023 4.762 1.648 1.00 96.38 110 PHE A C 1
ATOM 918 O O . PHE A 1 110 ? 8.086 5.059 2.389 1.00 96.38 110 PHE A O 1
ATOM 925 N N . PHE A 1 111 ? 9.329 3.492 1.371 1.00 94.31 111 PHE A N 1
ATOM 926 C CA . PHE A 1 111 ? 8.550 2.377 1.906 1.00 94.31 111 PHE A CA 1
ATOM 927 C C . PHE A 1 111 ? 8.742 2.188 3.412 1.00 94.31 111 PHE A C 1
ATOM 929 O O . PHE A 1 111 ? 7.769 1.898 4.097 1.00 94.31 111 PHE A O 1
ATOM 936 N N . GLU A 1 112 ? 9.942 2.409 3.955 1.00 94.19 112 GLU A N 1
ATOM 937 C CA . GLU A 1 112 ? 10.162 2.423 5.407 1.00 94.19 112 GLU A CA 1
ATOM 938 C C . GLU A 1 112 ? 9.320 3.512 6.095 1.00 94.19 112 GLU A C 1
ATOM 940 O O . GLU A 1 112 ? 8.783 3.266 7.173 1.00 94.19 112 GLU A O 1
ATOM 945 N N . SER A 1 113 ? 9.163 4.692 5.480 1.00 94.06 113 SER A N 1
ATOM 946 C CA . SER A 1 113 ? 8.284 5.755 5.995 1.00 94.06 113 SER A CA 1
ATOM 947 C C . SER A 1 113 ? 6.816 5.340 5.957 1.00 94.06 113 SER A C 1
ATOM 949 O O . SER A 1 113 ? 6.142 5.422 6.978 1.00 94.06 113 SER A O 1
ATOM 951 N N . GLN A 1 114 ? 6.336 4.822 4.822 1.00 94.50 114 GLN A N 1
ATOM 952 C CA . GLN A 1 114 ? 4.946 4.367 4.712 1.00 94.50 114 GLN A CA 1
ATOM 953 C C . GLN A 1 114 ? 4.627 3.213 5.673 1.00 94.50 114 GLN A C 1
ATOM 955 O O . GLN A 1 114 ? 3.538 3.164 6.235 1.00 94.50 114 GLN A O 1
ATOM 960 N N . ILE A 1 115 ? 5.572 2.292 5.897 1.00 90.88 115 ILE A N 1
ATOM 961 C CA . ILE A 1 115 ? 5.406 1.221 6.888 1.00 90.88 115 ILE A CA 1
ATOM 962 C C . ILE A 1 115 ? 5.335 1.806 8.300 1.00 90.88 115 ILE A C 1
ATOM 964 O O . ILE A 1 115 ? 4.481 1.383 9.070 1.00 90.88 115 ILE A O 1
ATOM 968 N N . LYS A 1 116 ? 6.182 2.784 8.646 1.00 93.31 116 LYS A N 1
ATOM 969 C CA . LYS A 1 116 ? 6.125 3.445 9.961 1.00 93.31 116 LYS A CA 1
ATOM 970 C C . LYS A 1 116 ? 4.800 4.160 10.195 1.00 93.31 116 LYS A C 1
ATOM 972 O O . LYS A 1 116 ? 4.225 3.990 11.262 1.00 93.31 116 LYS A O 1
ATOM 977 N N . GLU A 1 117 ? 4.307 4.904 9.209 1.00 90.81 117 GLU A N 1
ATOM 978 C CA . GLU A 1 117 ? 2.999 5.567 9.284 1.00 90.81 117 GLU A CA 1
ATOM 979 C C . GLU A 1 117 ? 1.877 4.539 9.489 1.00 90.81 117 GLU A C 1
ATOM 981 O O . GLU A 1 117 ? 1.095 4.660 10.429 1.00 90.81 117 GLU A O 1
ATOM 986 N N . ALA A 1 118 ? 1.862 3.459 8.702 1.00 87.56 118 ALA A N 1
ATOM 987 C CA . ALA A 1 118 ? 0.890 2.380 8.868 1.00 87.56 118 ALA A CA 1
ATOM 988 C C . ALA A 1 118 ? 1.014 1.664 10.230 1.00 87.56 118 ALA A C 1
ATOM 990 O O . ALA A 1 118 ? 0.010 1.263 10.817 1.00 87.56 118 ALA A O 1
ATOM 991 N N . GLU A 1 119 ? 2.227 1.495 10.765 1.00 88.44 119 GLU A N 1
ATOM 992 C CA . GLU A 1 119 ? 2.447 0.942 12.105 1.00 88.44 119 GLU A CA 1
ATOM 993 C C . GLU A 1 119 ? 1.950 1.878 13.213 1.00 88.44 119 GLU A C 1
ATOM 995 O O . GLU A 1 119 ? 1.448 1.395 14.228 1.00 88.44 119 GLU A O 1
ATOM 1000 N N . GLU A 1 120 ? 2.100 3.193 13.054 1.00 87.25 120 GLU A N 1
ATOM 1001 C CA . GLU A 1 120 ? 1.579 4.197 13.986 1.00 87.25 120 GLU A CA 1
ATOM 1002 C C . GLU A 1 120 ? 0.051 4.238 13.958 1.00 87.25 120 GLU A C 1
ATOM 1004 O O . GLU A 1 120 ? -0.572 4.189 15.021 1.00 87.25 120 GLU A O 1
ATOM 1009 N N . GLU A 1 121 ? -0.557 4.217 12.770 1.00 84.44 121 GLU A N 1
ATOM 1010 C CA . GLU A 1 121 ? -2.007 4.080 12.606 1.00 84.44 121 GLU A CA 1
ATOM 1011 C C . GLU A 1 121 ? -2.511 2.779 13.238 1.00 84.44 121 GLU A C 1
ATOM 1013 O O . GLU A 1 121 ? -3.459 2.796 14.022 1.00 84.44 121 GLU A O 1
ATOM 1018 N N . PHE A 1 122 ? -1.836 1.653 12.992 1.00 80.50 122 PHE A N 1
ATOM 1019 C CA . PHE A 1 122 ? -2.219 0.358 13.554 1.00 80.50 122 PHE A CA 1
ATOM 1020 C C . PHE A 1 122 ? -2.041 0.290 15.079 1.00 80.50 122 PHE A C 1
ATOM 1022 O O . PHE A 1 122 ? -2.875 -0.293 15.779 1.00 80.50 122 PHE A O 1
ATOM 1029 N N . LYS A 1 123 ? -0.971 0.883 15.628 1.00 81.50 123 LYS A N 1
ATOM 1030 C CA . LYS A 1 123 ? -0.795 1.029 17.085 1.00 81.50 123 LYS A CA 1
ATOM 1031 C C . LYS A 1 123 ? -1.905 1.891 17.670 1.00 81.50 123 LYS A C 1
ATOM 1033 O O . LYS A 1 123 ? -2.507 1.475 18.656 1.00 81.50 123 LYS A O 1
ATOM 1038 N N . GLY A 1 124 ? -2.219 3.013 17.022 1.00 76.69 124 GLY A N 1
ATOM 1039 C CA . GLY A 1 124 ? -3.344 3.868 17.375 1.00 76.69 124 GLY A CA 1
ATOM 1040 C C . GLY A 1 124 ? -4.649 3.080 17.397 1.00 76.69 124 GLY A C 1
ATOM 1041 O O . GLY A 1 124 ? -5.312 3.028 18.425 1.00 76.69 124 GLY A O 1
ATOM 1042 N N . GLU A 1 125 ? -4.998 2.381 16.317 1.00 79.81 125 GLU A N 1
ATOM 1043 C CA . GLU A 1 125 ? -6.200 1.540 16.252 1.00 79.81 125 GLU A CA 1
ATOM 1044 C C . GLU A 1 125 ? -6.244 0.472 17.348 1.00 79.81 125 GLU A C 1
ATOM 1046 O O . GLU A 1 125 ? -7.311 0.182 17.892 1.00 79.81 125 GLU A O 1
ATOM 1051 N N . LYS A 1 126 ? -5.102 -0.134 17.688 1.00 75.62 126 LYS A N 1
ATOM 1052 C CA . LYS A 1 126 ? -5.023 -1.119 18.768 1.00 75.62 126 LYS A CA 1
ATOM 1053 C C . LYS A 1 126 ? -5.278 -0.477 20.132 1.00 75.62 126 LYS A C 1
ATOM 1055 O O . LYS A 1 126 ? -6.018 -1.052 20.928 1.00 75.62 126 LYS A O 1
ATOM 1060 N N . GLU A 1 127 ? -4.707 0.695 20.392 1.00 80.56 127 GLU A N 1
ATOM 1061 C CA . GLU A 1 127 ? -4.965 1.474 21.608 1.00 80.56 127 GLU A CA 1
ATOM 1062 C C . GLU A 1 127 ? -6.429 1.928 21.679 1.00 80.56 127 GLU A C 1
ATOM 1064 O O . GLU A 1 127 ? -7.059 1.781 22.725 1.00 80.56 127 GLU A O 1
ATOM 1069 N N . TYR A 1 128 ? -7.015 2.378 20.564 1.00 76.62 128 TYR A N 1
ATOM 1070 C CA . TYR A 1 128 ? -8.434 2.734 20.480 1.00 76.62 128 TYR A CA 1
ATOM 1071 C C . TYR A 1 128 ? -9.347 1.534 20.751 1.00 76.62 128 TYR A C 1
ATOM 1073 O O . TYR A 1 128 ? -10.264 1.656 21.559 1.00 76.62 128 TYR A O 1
ATOM 1081 N N . LYS A 1 129 ? -9.072 0.361 20.163 1.00 81.19 129 LYS A N 1
ATOM 1082 C CA . LYS A 1 129 ? -9.831 -0.874 20.440 1.00 81.19 129 LYS A CA 1
ATOM 1083 C C . LYS A 1 129 ? -9.737 -1.285 21.911 1.00 81.19 129 LYS A C 1
ATOM 1085 O O . LYS A 1 129 ? -10.749 -1.626 22.515 1.00 81.19 129 LYS A O 1
ATOM 1090 N N . GLN A 1 130 ? -8.548 -1.204 22.512 1.00 86.00 130 GLN A N 1
ATOM 1091 C CA . GLN A 1 130 ? -8.371 -1.484 23.943 1.00 86.00 130 GLN A CA 1
ATOM 1092 C C . GLN A 1 130 ? -9.120 -0.480 24.830 1.00 86.00 130 GLN A C 1
ATOM 1094 O O . GLN A 1 130 ? -9.745 -0.867 25.817 1.00 86.00 130 GLN A O 1
ATOM 1099 N N . LEU A 1 131 ? -9.085 0.811 24.488 1.00 85.38 131 LEU A N 1
ATOM 1100 C CA . LEU A 1 131 ? -9.834 1.846 25.200 1.00 85.38 131 LEU A CA 1
ATOM 1101 C C . LEU A 1 131 ? -11.347 1.636 25.081 1.00 85.38 131 LEU A C 1
ATOM 1103 O O . LEU A 1 131 ? -12.057 1.808 26.072 1.00 85.38 131 LEU A O 1
ATOM 1107 N N . GLU A 1 132 ? -11.832 1.220 23.913 1.00 87.00 132 GLU A N 1
ATOM 1108 C CA . GLU A 1 132 ? -13.243 0.925 23.670 1.00 87.00 132 GLU A CA 1
ATOM 1109 C C . GLU A 1 132 ? -13.723 -0.282 24.494 1.00 87.00 132 GLU A C 1
ATOM 1111 O O . GLU A 1 132 ? -14.766 -0.203 25.147 1.00 87.00 132 GLU A O 1
ATOM 1116 N N . GLU A 1 133 ? -12.933 -1.360 24.569 1.00 89.56 133 GLU A N 1
ATOM 1117 C CA . GLU A 1 133 ? -13.216 -2.512 25.440 1.00 89.56 133 GLU A CA 1
ATOM 1118 C C . GLU A 1 133 ? -13.300 -2.103 26.921 1.00 89.56 133 GLU A C 1
ATOM 1120 O O . GLU A 1 133 ? -14.266 -2.440 27.616 1.00 89.56 133 GLU A O 1
ATOM 1125 N N . ILE A 1 134 ? -12.335 -1.310 27.403 1.00 90.50 134 ILE A N 1
ATOM 1126 C CA . ILE A 1 134 ? -12.331 -0.793 28.781 1.00 90.50 134 ILE A CA 1
ATOM 1127 C C . ILE A 1 134 ? -13.547 0.109 29.031 1.00 90.50 134 ILE A C 1
ATOM 1129 O O . ILE A 1 134 ? -14.127 0.088 30.122 1.00 90.50 134 ILE A O 1
ATOM 1133 N N . GLN A 1 135 ? -13.943 0.920 28.049 1.00 88.94 135 GLN A N 1
ATOM 1134 C CA . GLN A 1 135 ? -15.089 1.816 28.166 1.00 88.94 135 GLN A CA 1
ATOM 1135 C C . GLN A 1 135 ? -16.405 1.037 28.259 1.00 88.94 135 GLN A C 1
ATOM 1137 O O . GLN A 1 135 ? -17.206 1.315 29.154 1.00 88.94 135 GLN A O 1
ATOM 1142 N N . GLN A 1 136 ? -16.587 0.005 27.433 1.00 91.62 136 GLN A N 1
ATOM 1143 C CA . GLN A 1 136 ? -17.746 -0.887 27.518 1.00 91.62 136 GLN A CA 1
ATOM 1144 C C . GLN A 1 136 ? -17.809 -1.618 28.866 1.00 91.62 136 GLN A C 1
ATOM 1146 O O . GLN A 1 136 ? -18.883 -1.743 29.461 1.00 91.62 136 GLN A O 1
ATOM 1151 N N . GLU A 1 137 ? -16.673 -2.087 29.389 1.00 93.25 137 GLU A N 1
ATOM 1152 C CA . GLU A 1 137 ? -16.630 -2.733 30.703 1.00 93.25 137 GLU A CA 1
ATOM 1153 C C . GLU A 1 137 ? -16.984 -1.748 31.830 1.00 93.25 137 GLU A C 1
ATOM 1155 O O . GLU A 1 137 ? -17.760 -2.078 32.735 1.00 93.25 137 GLU A O 1
ATOM 1160 N N . LYS A 1 138 ? -16.472 -0.512 31.763 1.00 91.25 138 LYS A N 1
ATOM 1161 C CA . LYS A 1 138 ? -16.823 0.555 32.710 1.00 91.25 138 LYS A CA 1
ATOM 1162 C C . LYS A 1 138 ? -18.308 0.900 32.659 1.00 91.25 138 LYS A C 1
ATOM 1164 O O . LYS A 1 138 ? -18.907 1.076 33.718 1.00 91.25 138 LYS A O 1
ATOM 1169 N N . GLU A 1 139 ? -18.914 0.976 31.478 1.00 91.69 139 GLU A N 1
ATOM 1170 C CA . GLU A 1 139 ? -20.349 1.243 31.334 1.00 91.69 139 GLU A CA 1
ATOM 1171 C C . GLU A 1 139 ? -21.208 0.116 31.909 1.00 91.69 139 GLU A C 1
ATOM 1173 O O . GLU A 1 139 ? -22.171 0.392 32.630 1.00 91.69 139 GLU A O 1
ATOM 1178 N N . LYS A 1 140 ? -20.836 -1.150 31.676 1.00 92.94 140 LYS A N 1
ATOM 1179 C CA . LYS A 1 140 ? -21.505 -2.304 32.300 1.00 92.94 140 LYS A CA 1
ATOM 1180 C C . LYS A 1 140 ? -21.451 -2.215 33.824 1.00 92.94 140 LYS A C 1
ATOM 1182 O O . LYS A 1 140 ? -22.501 -2.229 34.466 1.00 92.94 140 LYS A O 1
ATOM 1187 N N . LYS A 1 141 ? -20.258 -2.006 34.395 1.00 93.62 141 LYS A N 1
ATOM 1188 C CA . LYS A 1 141 ? -20.084 -1.840 35.849 1.00 93.62 141 LYS A CA 1
ATOM 1189 C C . LYS A 1 141 ? -20.862 -0.641 36.388 1.00 93.62 141 LYS A C 1
ATOM 1191 O O . LYS A 1 141 ? -21.473 -0.735 37.449 1.00 93.62 141 LYS A O 1
ATOM 1196 N N . LEU A 1 142 ? -20.882 0.484 35.671 1.00 92.31 142 LEU A N 1
ATOM 1197 C CA . LEU A 1 142 ? -21.644 1.669 36.068 1.00 92.31 142 LEU A CA 1
ATOM 1198 C C . LEU A 1 142 ? -23.150 1.386 36.093 1.00 92.31 142 LEU A C 1
ATOM 1200 O O . LEU A 1 142 ? -23.840 1.834 37.009 1.00 92.31 142 LEU A O 1
ATOM 1204 N N . ASN A 1 143 ? -23.661 0.639 35.116 1.00 92.62 143 ASN A N 1
ATOM 1205 C CA . ASN A 1 143 ? -25.065 0.247 35.058 1.00 92.62 143 ASN A CA 1
ATOM 1206 C C . ASN A 1 143 ? -25.434 -0.724 36.186 1.00 92.62 143 ASN A C 1
ATOM 1208 O O . ASN A 1 143 ? -26.456 -0.515 36.838 1.00 92.62 143 ASN A O 1
ATOM 1212 N N . GLU A 1 144 ? -24.586 -1.708 36.487 1.00 93.19 144 GLU A N 1
ATOM 1213 C CA . GLU A 1 144 ? -24.755 -2.599 37.644 1.00 93.19 144 GLU A CA 1
ATOM 1214 C C . GLU A 1 144 ? -24.759 -1.814 38.963 1.00 93.19 144 GLU A C 1
ATOM 1216 O O . GLU A 1 144 ? -25.673 -1.951 39.776 1.00 93.19 144 GLU A O 1
ATOM 1221 N N . LEU A 1 145 ? -23.798 -0.905 39.155 1.00 91.44 145 LEU A N 1
ATOM 1222 C CA . LEU A 1 145 ? -23.748 -0.012 40.317 1.00 91.44 145 LEU A CA 1
ATOM 1223 C C . LEU A 1 145 ? -24.999 0.866 40.423 1.00 91.44 145 LEU A C 1
ATOM 1225 O O . LEU A 1 145 ? -25.499 1.092 41.526 1.00 91.44 145 LEU A O 1
ATOM 1229 N N . ARG A 1 146 ? -25.531 1.369 39.305 1.00 91.81 146 ARG A N 1
ATOM 1230 C CA . ARG A 1 146 ? -26.786 2.140 39.288 1.00 91.81 146 ARG A CA 1
ATOM 1231 C C . ARG A 1 146 ? -27.984 1.278 39.674 1.00 91.81 146 ARG A C 1
ATOM 1233 O O . ARG A 1 146 ? -28.809 1.733 40.467 1.00 91.81 146 ARG A O 1
ATOM 1240 N N . GLN A 1 147 ? -28.068 0.050 39.163 1.00 91.88 147 GLN A N 1
ATOM 1241 C CA . GLN A 1 147 ? -29.123 -0.898 39.522 1.00 91.88 147 GLN A CA 1
ATOM 1242 C C . GLN A 1 147 ? -29.062 -1.251 41.010 1.00 91.88 147 GLN A C 1
ATOM 1244 O O . GLN A 1 147 ? -30.058 -1.061 41.707 1.00 91.88 147 GLN A O 1
ATOM 1249 N N . ASN A 1 148 ? -27.891 -1.625 41.526 1.00 93.56 148 ASN A N 1
ATOM 1250 C CA . ASN A 1 148 ? -27.691 -1.930 42.944 1.00 93.56 148 ASN A CA 1
ATOM 1251 C C . ASN A 1 148 ? -28.043 -0.730 43.833 1.00 93.56 148 ASN A C 1
ATOM 1253 O O . ASN A 1 148 ? -28.795 -0.863 44.794 1.00 93.56 148 ASN A O 1
ATOM 1257 N N . ASN A 1 149 ? -27.595 0.478 43.474 1.00 89.25 149 ASN A N 1
ATOM 1258 C CA . ASN A 1 149 ? -27.969 1.693 44.201 1.00 89.25 149 ASN A CA 1
ATOM 1259 C C . ASN A 1 149 ? -29.484 1.953 44.178 1.00 89.25 149 ASN A C 1
ATOM 1261 O O . ASN A 1 149 ? -30.039 2.432 45.167 1.00 89.25 149 ASN A O 1
ATOM 1265 N N . SER A 1 150 ? -30.173 1.657 43.072 1.00 89.94 150 SER A N 1
ATOM 1266 C CA . SER A 1 150 ? -31.632 1.798 42.994 1.00 89.94 150 SER A CA 1
ATOM 1267 C C . SER A 1 150 ? -32.362 0.775 43.871 1.00 89.94 150 SER A C 1
ATOM 1269 O O . SER A 1 150 ? -33.324 1.139 44.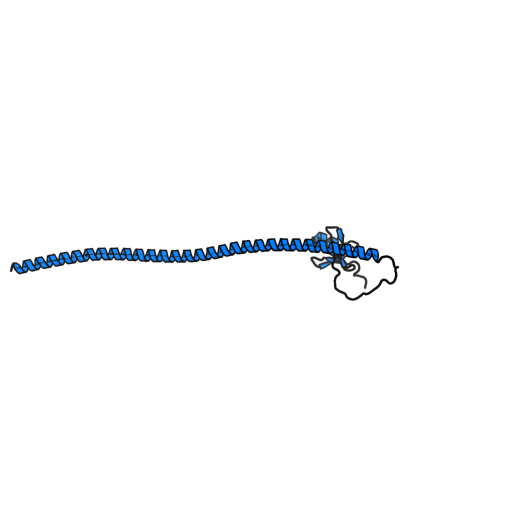548 1.00 89.94 150 SER A O 1
ATOM 1271 N N . GLN A 1 151 ? -31.867 -0.464 43.929 1.00 92.31 151 GLN A N 1
ATOM 1272 C CA . GLN A 1 151 ? -32.398 -1.523 44.787 1.00 92.31 151 GLN A CA 1
ATOM 1273 C C . GLN A 1 151 ? -32.215 -1.169 46.263 1.00 92.31 151 GLN A C 1
ATOM 1275 O O . GLN A 1 151 ? -33.193 -1.141 47.005 1.00 92.31 151 GLN A O 1
ATOM 1280 N N . ILE A 1 152 ? -31.004 -0.769 46.662 1.00 92.38 152 ILE A N 1
ATOM 1281 C CA . ILE A 1 152 ? -30.707 -0.333 48.033 1.00 92.38 152 ILE A CA 1
ATOM 1282 C C . ILE A 1 152 ? -31.604 0.845 48.430 1.00 92.38 152 ILE A C 1
ATOM 1284 O O . ILE A 1 152 ? -32.186 0.846 49.512 1.00 92.38 152 ILE A O 1
ATOM 1288 N N . LYS A 1 153 ? -31.794 1.837 47.546 1.00 91.25 153 LYS A N 1
ATOM 1289 C CA . LYS A 1 153 ? -32.723 2.950 47.809 1.00 91.25 153 LYS A CA 1
ATOM 1290 C C . LYS A 1 153 ? -34.153 2.466 48.053 1.00 91.25 153 LYS A C 1
ATOM 1292 O O . LYS A 1 153 ? -34.813 2.975 48.955 1.00 91.25 153 LYS A O 1
ATOM 1297 N N . GLN A 1 154 ? -34.641 1.501 47.274 1.00 91.50 154 GLN A N 1
ATOM 1298 C CA . GLN A 1 154 ? -35.974 0.929 47.482 1.00 91.50 154 GLN A CA 1
ATOM 1299 C C . GLN A 1 154 ? -36.070 0.151 48.800 1.00 91.50 154 GLN A C 1
ATOM 1301 O O . GLN A 1 154 ? -37.087 0.249 49.487 1.00 91.50 154 GLN A O 1
ATOM 1306 N N . GLU A 1 155 ? -35.034 -0.601 49.169 1.00 91.62 155 GLU A N 1
ATOM 1307 C CA . GLU A 1 155 ? -34.976 -1.337 50.435 1.00 91.62 155 GLU A CA 1
ATOM 1308 C C . GLU A 1 155 ? -34.962 -0.406 51.644 1.00 91.62 155 GLU A C 1
ATOM 1310 O O . GLU A 1 155 ? -35.733 -0.622 52.577 1.00 91.62 155 GLU A O 1
ATOM 1315 N N . ILE A 1 156 ? -34.173 0.673 51.605 1.00 90.94 156 ILE A N 1
ATOM 1316 C CA . ILE A 1 156 ? -34.178 1.708 52.648 1.00 90.94 156 ILE A CA 1
ATOM 1317 C C . ILE A 1 156 ? -35.594 2.264 52.822 1.00 90.94 156 ILE A C 1
ATOM 1319 O O . ILE A 1 156 ? -36.105 2.317 53.937 1.00 90.94 156 ILE A O 1
ATOM 1323 N N . LEU A 1 157 ? -36.276 2.590 51.723 1.00 91.62 157 LEU A N 1
ATOM 1324 C CA . LEU A 1 157 ? -37.622 3.169 51.757 1.00 91.62 157 LEU A CA 1
ATOM 1325 C C . LEU A 1 157 ? -38.673 2.184 52.305 1.00 91.62 157 LEU A C 1
ATOM 1327 O O . LEU A 1 157 ? -39.611 2.583 53.000 1.00 91.62 157 LEU A O 1
ATOM 1331 N N . LYS A 1 158 ? -38.520 0.883 52.027 1.00 89.81 158 LYS A N 1
ATOM 1332 C CA . LYS A 1 158 ? -39.339 -0.178 52.638 1.00 89.81 158 LYS A CA 1
ATOM 1333 C C . LYS A 1 158 ? -39.050 -0.312 54.133 1.00 89.81 158 LYS A C 1
ATOM 1335 O O . LYS A 1 158 ? -39.990 -0.363 54.923 1.00 89.81 158 LYS A O 1
ATOM 1340 N N . ASN A 1 159 ? -37.779 -0.316 54.525 1.00 89.00 159 ASN A N 1
ATOM 1341 C CA . ASN A 1 159 ? -37.365 -0.416 55.922 1.00 89.00 159 ASN A CA 1
ATOM 1342 C C . ASN A 1 159 ? -37.836 0.788 56.746 1.00 89.00 159 ASN A C 1
ATOM 1344 O O . ASN A 1 159 ? -38.331 0.601 57.853 1.00 89.00 159 ASN A O 1
ATOM 1348 N N . GLU A 1 160 ? -37.797 2.002 56.194 1.00 89.19 160 GLU A N 1
ATOM 1349 C CA . GLU A 1 160 ? -38.360 3.195 56.837 1.00 89.19 160 GLU A CA 1
ATOM 1350 C C . GLU A 1 160 ? -39.874 3.080 57.060 1.00 89.19 160 GLU A C 1
ATOM 1352 O O . GLU A 1 160 ? -40.375 3.424 58.135 1.00 89.19 160 GLU A O 1
ATOM 1357 N N . LYS A 1 161 ? -40.622 2.573 56.068 1.00 88.06 161 LYS A N 1
ATOM 1358 C CA . LYS A 1 161 ? -42.067 2.322 56.214 1.00 88.06 161 LYS A CA 1
ATOM 1359 C C . LYS A 1 161 ? -42.344 1.266 57.284 1.00 88.06 161 LYS A C 1
ATOM 1361 O O . LYS A 1 161 ? -43.207 1.486 58.132 1.00 88.06 161 LYS A O 1
ATOM 1366 N N . ASN A 1 162 ? -41.589 0.169 57.282 1.00 86.75 162 ASN A N 1
ATOM 1367 C CA . ASN A 1 162 ? -41.708 -0.896 58.277 1.00 86.75 162 ASN A CA 1
ATOM 1368 C C . ASN A 1 162 ? -41.370 -0.397 59.688 1.00 86.75 162 ASN A C 1
ATOM 1370 O O . ASN A 1 162 ? -42.077 -0.725 60.637 1.00 86.75 162 ASN A O 1
ATOM 1374 N N . PHE A 1 163 ? -40.346 0.448 59.836 1.00 88.12 163 PHE A N 1
ATOM 1375 C CA . PHE A 1 163 ? -39.987 1.053 61.119 1.00 88.12 163 PHE A CA 1
ATOM 1376 C C . PHE A 1 163 ? -41.106 1.958 61.655 1.00 88.12 163 PHE A C 1
ATOM 1378 O O . PHE A 1 163 ? -41.489 1.846 62.820 1.00 88.12 163 PHE A O 1
ATOM 1385 N N . LYS A 1 164 ? -41.697 2.807 60.798 1.00 87.44 164 LYS A N 1
ATOM 1386 C CA . LYS A 1 164 ? -42.863 3.629 61.173 1.00 87.44 164 LYS A CA 1
ATOM 1387 C C . LYS A 1 164 ? -44.057 2.767 61.586 1.00 87.44 164 LYS A C 1
ATOM 1389 O O . LYS A 1 164 ? -44.692 3.062 62.594 1.00 87.44 164 LYS A O 1
ATOM 1394 N N . PHE A 1 165 ? -44.340 1.700 60.843 1.00 88.88 165 PHE A N 1
ATOM 1395 C CA . PHE A 1 165 ? -45.441 0.786 61.143 1.00 88.88 165 PHE A CA 1
ATOM 1396 C C . PHE A 1 165 ? -45.240 0.047 62.475 1.00 88.88 165 PHE A C 1
ATOM 1398 O O . PHE A 1 165 ? -46.136 0.050 63.317 1.00 88.88 165 PHE A O 1
ATOM 1405 N N . ASN A 1 166 ? -44.044 -0.498 62.720 1.00 85.38 166 ASN A N 1
ATOM 1406 C CA . ASN A 1 166 ? -43.713 -1.173 63.978 1.00 85.38 166 ASN A CA 1
ATOM 1407 C C . ASN A 1 166 ? -43.781 -0.229 65.186 1.00 85.38 166 ASN A C 1
ATOM 1409 O O . ASN A 1 166 ? -44.258 -0.630 66.246 1.00 85.38 166 ASN A O 1
ATOM 1413 N N . ASN A 1 167 ? -43.376 1.036 65.034 1.00 88.81 167 ASN A N 1
ATOM 1414 C CA . ASN A 1 167 ? -43.537 2.029 66.100 1.00 88.81 167 ASN A CA 1
ATOM 1415 C C . ASN A 1 167 ? -45.010 2.293 66.437 1.00 88.81 167 ASN A C 1
ATOM 1417 O O . ASN A 1 167 ? -45.350 2.394 67.614 1.00 88.81 167 ASN A O 1
ATOM 1421 N N . ILE A 1 168 ? -45.889 2.363 65.431 1.00 90.62 168 ILE A N 1
ATOM 1422 C CA . ILE A 1 168 ? -47.335 2.520 65.654 1.00 90.62 168 ILE A CA 1
ATOM 1423 C C . ILE A 1 168 ? -47.902 1.289 66.369 1.00 90.62 168 ILE A C 1
ATOM 1425 O O . ILE A 1 168 ? -48.646 1.440 67.336 1.00 90.62 168 ILE A O 1
ATOM 1429 N N . ILE A 1 169 ? -47.519 0.081 65.944 1.00 90.88 169 ILE A N 1
ATOM 1430 C CA . ILE A 1 169 ? -47.926 -1.164 66.609 1.00 90.88 169 ILE A CA 1
ATOM 1431 C C . ILE A 1 169 ? -47.502 -1.156 68.079 1.00 90.88 169 ILE A C 1
ATOM 1433 O O . ILE A 1 169 ? -48.337 -1.393 68.948 1.00 90.88 169 ILE A O 1
ATOM 1437 N N . ASN A 1 170 ? -46.244 -0.827 68.378 1.00 85.88 170 ASN A N 1
ATOM 1438 C CA . ASN A 1 170 ? -45.759 -0.754 69.758 1.00 85.88 170 ASN A CA 1
ATOM 1439 C C . ASN A 1 170 ? -46.513 0.300 70.586 1.00 85.88 170 ASN A C 1
ATOM 1441 O O . ASN A 1 170 ? -46.811 0.060 71.757 1.00 85.88 170 ASN A O 1
ATOM 1445 N N . MET A 1 171 ? -46.877 1.442 69.991 1.00 87.00 171 MET A N 1
ATOM 1446 C CA . MET A 1 171 ? -47.738 2.433 70.647 1.00 87.00 171 MET A CA 1
ATOM 1447 C C . MET A 1 171 ? -49.116 1.857 70.987 1.00 87.00 171 MET A C 1
ATOM 1449 O O . MET A 1 171 ? -49.579 2.012 72.115 1.00 87.00 171 MET A O 1
ATOM 1453 N N . LEU A 1 172 ? -49.758 1.170 70.039 1.00 90.38 172 LEU A N 1
ATOM 1454 C CA . LEU A 1 172 ? -51.070 0.556 70.248 1.00 90.38 172 LEU A CA 1
ATOM 1455 C C . LEU A 1 172 ? -51.018 -0.550 71.306 1.00 90.38 172 LEU A C 1
ATOM 1457 O O . LEU A 1 172 ? -51.878 -0.577 72.182 1.00 90.38 172 LEU A O 1
ATOM 1461 N N . TYR A 1 173 ? -49.995 -1.409 71.280 1.00 90.31 173 TYR A N 1
ATOM 1462 C CA . TYR A 1 173 ? -49.785 -2.428 72.311 1.00 90.31 173 TYR A CA 1
ATOM 1463 C C . TYR A 1 173 ? -49.640 -1.807 73.700 1.00 90.31 173 TYR A C 1
ATOM 1465 O O . TYR A 1 173 ? -50.287 -2.279 74.631 1.00 90.31 173 TYR A O 1
ATOM 1473 N N . ASN A 1 174 ? -48.868 -0.725 73.841 1.00 87.75 174 ASN A N 1
ATOM 1474 C CA . ASN A 1 174 ? -48.750 -0.016 75.116 1.00 87.75 174 ASN A CA 1
ATOM 1475 C C . ASN A 1 174 ? -50.091 0.567 75.576 1.00 87.75 174 ASN A C 1
ATOM 1477 O O . ASN A 1 174 ? -50.462 0.393 76.732 1.00 87.75 174 ASN A O 1
ATOM 1481 N N . ILE A 1 175 ? -50.856 1.209 74.689 1.00 89.75 175 ILE A N 1
ATOM 1482 C CA . ILE A 1 175 ? -52.178 1.760 75.034 1.00 89.75 175 ILE A CA 1
ATOM 1483 C C . ILE A 1 175 ? -53.140 0.646 75.471 1.00 89.75 175 ILE A C 1
ATOM 1485 O O . ILE A 1 175 ? -53.817 0.774 76.492 1.00 89.75 175 ILE A O 1
ATOM 1489 N N . ILE A 1 176 ? -53.190 -0.464 74.731 1.00 90.06 176 ILE A N 1
ATOM 1490 C CA . ILE A 1 176 ? -54.024 -1.626 75.071 1.00 90.06 176 ILE A CA 1
ATOM 1491 C C . ILE A 1 176 ? -53.588 -2.219 76.416 1.00 90.06 176 ILE A C 1
ATOM 1493 O O . ILE A 1 176 ? -54.426 -2.516 77.260 1.00 90.06 176 ILE A O 1
ATOM 1497 N N . PHE A 1 177 ? -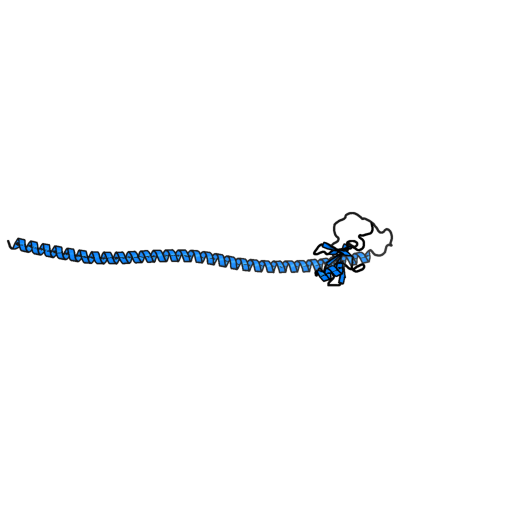52.284 -2.337 76.657 1.00 88.50 177 PHE A N 1
ATOM 1498 C CA . PHE A 1 177 ? -51.747 -2.827 77.921 1.00 88.50 177 PHE A CA 1
ATOM 1499 C C . PHE A 1 177 ? -52.143 -1.927 79.103 1.00 88.50 177 PHE A C 1
ATOM 1501 O O . PHE A 1 177 ? -52.690 -2.421 80.087 1.00 88.50 177 PHE A O 1
ATOM 1508 N N . PHE A 1 178 ? -51.971 -0.604 78.988 1.00 86.06 178 PHE A N 1
ATOM 1509 C CA . PHE A 1 178 ? -52.365 0.342 80.039 1.00 86.06 178 PHE A CA 1
ATOM 1510 C C . PHE A 1 178 ? -53.880 0.373 80.276 1.00 86.06 178 PHE A C 1
ATOM 1512 O O . PHE A 1 178 ? -54.317 0.450 81.423 1.00 86.06 178 PHE A O 1
ATOM 1519 N N . THR A 1 179 ? -54.692 0.286 79.220 1.00 82.00 179 THR A N 1
ATOM 1520 C CA . THR A 1 179 ? -56.159 0.255 79.351 1.00 82.00 179 THR A CA 1
ATOM 1521 C C . THR A 1 179 ? -56.650 -1.044 79.987 1.00 82.00 179 THR A C 1
ATOM 1523 O O . THR A 1 179 ? -57.486 -0.993 80.886 1.00 82.00 179 THR A O 1
ATOM 1526 N N . LEU A 1 180 ? -56.097 -2.200 79.604 1.00 84.38 180 LEU A N 1
ATOM 1527 C CA . LEU A 1 180 ? -56.386 -3.480 80.256 1.00 84.38 180 LEU A CA 1
ATOM 1528 C C . LEU A 1 180 ? -55.967 -3.468 81.730 1.00 84.38 180 LEU A C 1
ATOM 1530 O O . LEU A 1 180 ? -56.742 -3.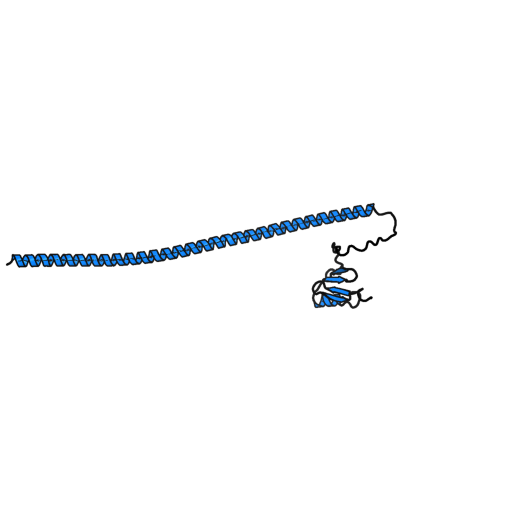889 82.586 1.00 84.38 180 LEU A O 1
ATOM 1534 N N . GLN A 1 181 ? -54.783 -2.938 82.042 1.00 81.19 181 GLN A N 1
ATOM 1535 C CA . GLN A 1 181 ? -54.302 -2.830 83.418 1.00 81.19 181 GLN A CA 1
ATOM 1536 C C . GLN A 1 181 ? -55.179 -1.892 84.263 1.00 81.19 181 GLN A C 1
ATOM 1538 O O . GLN A 1 181 ? -55.471 -2.206 85.413 1.00 81.19 181 GLN A O 1
ATOM 1543 N N . TYR A 1 182 ? -55.674 -0.794 83.684 1.00 78.69 182 TYR A N 1
ATOM 1544 C CA . TYR A 1 182 ? -56.628 0.107 84.335 1.00 78.69 182 TYR A CA 1
ATOM 1545 C C . TYR A 1 182 ? -57.985 -0.562 84.609 1.00 78.69 182 TYR A C 1
ATOM 1547 O O . TYR A 1 182 ? -58.524 -0.428 85.704 1.00 78.69 182 TYR A O 1
ATOM 1555 N N . ILE A 1 183 ? -58.524 -1.319 83.646 1.00 78.56 183 ILE A N 1
ATOM 1556 C CA . ILE A 1 183 ? -59.790 -2.055 83.807 1.00 78.56 183 ILE A CA 1
ATOM 1557 C C . ILE A 1 183 ? -59.675 -3.124 84.901 1.00 78.56 183 ILE A C 1
ATOM 1559 O O . ILE A 1 183 ? -60.615 -3.309 85.671 1.00 78.56 183 ILE A O 1
ATOM 1563 N N . ILE A 1 184 ? -58.536 -3.818 84.986 1.00 75.44 184 ILE A N 1
ATOM 1564 C CA . ILE A 1 184 ? -58.283 -4.821 86.030 1.00 75.44 184 ILE A CA 1
ATOM 1565 C C . ILE A 1 184 ? -58.191 -4.169 87.418 1.00 75.44 184 ILE A C 1
ATOM 1567 O O . ILE A 1 184 ? -58.676 -4.751 88.376 1.00 75.44 184 ILE A O 1
ATOM 1571 N N . PHE A 1 185 ? -57.615 -2.968 87.533 1.00 72.19 185 PHE A N 1
ATOM 1572 C CA . PHE A 1 185 ? -57.431 -2.271 88.816 1.00 72.19 185 PHE A CA 1
ATOM 1573 C C . PHE A 1 185 ? -58.710 -1.588 89.353 1.00 72.19 185 PHE A C 1
ATOM 1575 O O . PHE A 1 185 ? -58.758 -1.206 90.517 1.00 72.19 185 PHE A O 1
ATOM 1582 N N . GLN A 1 186 ? -59.736 -1.410 88.513 1.00 63.66 186 GLN A N 1
ATOM 1583 C CA . GLN A 1 186 ? -61.047 -0.840 88.876 1.00 63.66 186 GLN A CA 1
ATOM 1584 C C . GLN A 1 186 ? -62.085 -1.902 89.311 1.00 63.66 186 GLN A C 1
ATOM 1586 O O . GLN A 1 186 ? -63.230 -1.550 89.599 1.00 63.66 186 GLN A O 1
ATOM 1591 N N . LYS A 1 187 ? -61.715 -3.189 89.334 1.00 54.97 187 LYS A N 1
ATOM 1592 C CA . LYS A 1 187 ? -62.514 -4.307 89.867 1.00 54.97 187 LYS A CA 1
ATOM 1593 C C . LYS A 1 187 ? -61.941 -4.788 91.192 1.00 54.97 187 LYS A C 1
ATOM 1595 O O . LYS A 1 187 ? -62.765 -5.179 92.045 1.00 54.97 187 LYS A O 1
#

Radius of gyration: 49.83 Å; chains: 1; bounding box: 110×30×136 Å

Foldseek 3Di:
DPDQQFWKAQPPPRDIDGPCVPPHVVVVVCVVPVRQWIARRNVRWIAGNVVRDTDDDPDPPPPDPDDPDDPPDDDDDCPPVVVVVVVVVVVVVVVVVVVVVVVVVVVVVVVVVVVVVVVVVVVVVVVVVVVVVVVVVVVVVVVVVVVVVVVVVVVVVVVVVVVVVVVVVVVVVVVVVVVVVVVVVVD

Organism: Pseudocohnilembus persalinus (NCBI:txid266149)

pLDDT: mean 79.39, std 16.86, range [35.06, 96.38]